Protein AF-A0A2V8UT42-F1 (afdb_monomer_lite)

Foldseek 3Di:
DDDDDDDDDDPDPPPPPPPPPPPPPPAPPLVNLLVLLLVLLVLLVVLLVLLVPDDVVVLVVVPDDPVLVVLSVCLNVLSVVLSVLSNVCSVPVLPLVSLVVSLVSLVVSLVSLLVNLVVCCPRNNVVSSVVSVVSSVVSVVSSVVSVVNSVVSVVVVVVVVVVVVVVVVVVVVVVVPPPDPPPPDPDDDDDD

pLDDT: mean 84.76, std 18.81, range [36.66, 97.81]

Sequence (192 aa):
MKIALSAASILCLVFTSSLLAQQQPGLSNEWDVHKTLEAMAHHLEQIAPLVDQANPREWVANGAPETYIAQWNSCRSGLKAVVYDLRKLSRNPEKLTDSLEALFRVRALESLLGSFSDGLRKYHNPPMADMLNAVIAQNGAHRDRLQQYVLELAAEKEQAFRVADEEAQRCRGSIARQPSRDRVTPVKPGRN

Secondary structure (DSSP, 8-state):
-----------------------------HHHHHHHHHHHHHHHHHHHHHHHT--HHHHHHTT--THHHHHHHHHHHHHHHHHHHHHHHTT-TT-HHHHHHHHHHHHHHHHHHHHHHHHHHHHT-HHHHHHHHHHHHHHHHHHHHHHHHHHHHHHHHHHHHHHHHHHHHHHHHHHHTSPP----PPPPPPP-

Radius of gyration: 32.85 Å; chains: 1; bounding box: 87×75×101 Å

Structure (mmCIF, N/CA/C/O backbone):
data_AF-A0A2V8UT42-F1
#
_entry.id   AF-A0A2V8UT42-F1
#
loop_
_atom_site.group_PDB
_atom_site.id
_atom_site.type_symbol
_atom_site.label_atom_id
_atom_site.label_alt_id
_atom_site.label_comp_id
_atom_site.label_asym_id
_atom_site.label_entity_id
_atom_site.label_seq_id
_atom_site.pdbx_PDB_ins_code
_atom_site.Cartn_x
_atom_site.Cartn_y
_atom_site.Cartn_z
_atom_site.occupancy
_atom_site.B_iso_or_equiv
_atom_site.auth_seq_id
_atom_site.auth_comp_id
_atom_site.auth_asym_id
_atom_site.auth_atom_id
_atom_site.pdbx_PDB_model_num
ATOM 1 N N . MET A 1 1 ? -2.913 42.018 -75.909 1.00 37.31 1 MET A N 1
ATOM 2 C CA . MET A 1 1 ? -1.601 41.677 -76.516 1.00 37.31 1 MET A CA 1
ATOM 3 C C . MET A 1 1 ? -0.537 42.258 -75.590 1.00 37.31 1 MET A C 1
ATOM 5 O O . MET A 1 1 ? -0.550 43.462 -75.434 1.00 37.31 1 MET A O 1
ATOM 9 N N . LYS A 1 2 ? 0.330 41.542 -74.876 1.00 36.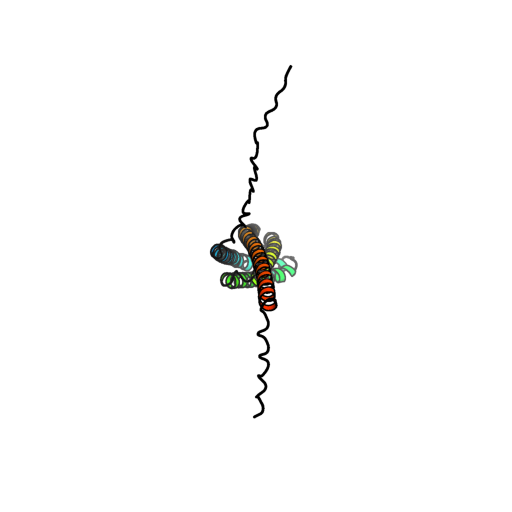66 2 LYS A N 1
ATOM 10 C CA . LYS A 1 2 ? 0.718 40.129 -74.818 1.00 36.66 2 LYS A CA 1
ATOM 11 C C . LYS A 1 2 ? 1.049 39.808 -73.351 1.00 36.66 2 LYS A C 1
ATOM 13 O O . LYS A 1 2 ? 1.604 40.646 -72.652 1.00 36.66 2 LYS A O 1
ATOM 18 N N . ILE A 1 3 ? 0.683 38.606 -72.924 1.00 43.00 3 ILE A N 1
ATOM 19 C CA . ILE A 1 3 ? 1.040 38.005 -71.637 1.00 43.00 3 ILE A CA 1
ATOM 20 C C . ILE A 1 3 ? 2.486 37.509 -71.761 1.00 43.00 3 ILE A C 1
ATOM 22 O O . ILE A 1 3 ? 2.797 36.814 -72.727 1.00 43.00 3 ILE A O 1
ATOM 26 N N . ALA A 1 4 ? 3.349 37.846 -70.806 1.00 42.22 4 ALA A N 1
ATOM 27 C CA . ALA A 1 4 ? 4.648 37.204 -70.639 1.00 42.22 4 ALA A CA 1
ATOM 28 C C . ALA A 1 4 ? 4.791 36.773 -69.176 1.00 42.22 4 ALA A C 1
ATOM 30 O O . ALA A 1 4 ? 5.043 37.584 -68.288 1.00 42.22 4 ALA A O 1
ATOM 31 N N . LEU A 1 5 ? 4.566 35.476 -68.954 1.00 43.44 5 LEU A N 1
ATOM 32 C CA . LEU A 1 5 ? 5.013 34.747 -67.775 1.00 43.44 5 LEU A CA 1
ATOM 33 C C . LEU A 1 5 ? 6.544 34.801 -67.728 1.00 43.44 5 LEU A C 1
ATOM 35 O O . LEU A 1 5 ? 7.192 34.450 -68.712 1.00 43.44 5 LEU A O 1
ATOM 39 N N . SER A 1 6 ? 7.112 35.129 -66.572 1.00 38.81 6 SER A N 1
ATOM 40 C CA . SER A 1 6 ? 8.456 34.676 -66.228 1.00 38.81 6 SER A CA 1
ATOM 41 C C . SER A 1 6 ? 8.398 34.041 -64.848 1.00 38.81 6 SER A C 1
ATOM 43 O O . SER A 1 6 ? 8.135 34.700 -63.845 1.00 38.81 6 SER A O 1
ATOM 45 N N . ALA A 1 7 ? 8.562 32.722 -64.850 1.00 47.16 7 ALA A N 1
ATOM 46 C CA . ALA A 1 7 ? 8.604 31.865 -63.685 1.00 47.16 7 ALA A CA 1
ATOM 47 C C . ALA A 1 7 ? 9.835 32.206 -62.836 1.00 47.16 7 ALA A C 1
ATOM 49 O O . ALA A 1 7 ? 10.966 32.080 -63.299 1.00 47.16 7 ALA A O 1
ATOM 50 N N . ALA A 1 8 ? 9.608 32.627 -61.595 1.00 41.75 8 ALA A N 1
ATOM 51 C CA . ALA A 1 8 ? 10.644 32.765 -60.585 1.00 41.75 8 ALA A CA 1
ATOM 52 C C . ALA A 1 8 ? 10.272 31.874 -59.396 1.00 41.75 8 ALA A C 1
ATOM 54 O O . ALA A 1 8 ? 9.328 32.146 -58.660 1.00 41.75 8 ALA A O 1
ATOM 55 N N . SER A 1 9 ? 10.998 30.763 -59.309 1.00 50.41 9 SER A N 1
ATOM 56 C CA . SER A 1 9 ? 11.333 29.969 -58.128 1.00 50.41 9 SER A CA 1
ATOM 57 C C . SER A 1 9 ? 10.621 30.328 -56.817 1.00 50.41 9 SER A C 1
ATOM 59 O O . SER A 1 9 ? 11.012 31.267 -56.130 1.00 50.41 9 SER A O 1
ATOM 61 N N . ILE A 1 10 ? 9.679 29.482 -56.393 1.00 47.41 10 ILE A N 1
ATOM 62 C CA . ILE A 1 10 ? 9.301 29.348 -54.979 1.00 47.41 10 ILE A CA 1
ATOM 63 C C . ILE A 1 10 ? 9.630 27.913 -54.569 1.00 47.41 10 ILE A C 1
ATOM 65 O O . ILE A 1 10 ? 8.787 27.021 -54.547 1.00 47.41 10 ILE A O 1
ATOM 69 N N . LEU A 1 11 ? 10.917 27.698 -54.304 1.00 49.25 11 LEU A N 1
ATOM 70 C CA . LEU A 1 11 ? 11.422 26.564 -53.546 1.00 49.25 11 LEU A CA 1
ATOM 71 C C . LEU A 1 11 ? 11.669 27.076 -52.124 1.00 49.25 11 LEU A C 1
ATOM 73 O O . LEU A 1 11 ? 12.719 27.636 -51.838 1.00 49.25 11 LEU A O 1
ATOM 77 N N . CYS A 1 12 ? 10.687 26.908 -51.245 1.00 38.12 12 CYS A N 1
ATOM 78 C CA . CYS A 1 12 ? 10.910 26.931 -49.803 1.00 38.12 12 CYS A CA 1
ATOM 79 C C . CYS A 1 12 ? 10.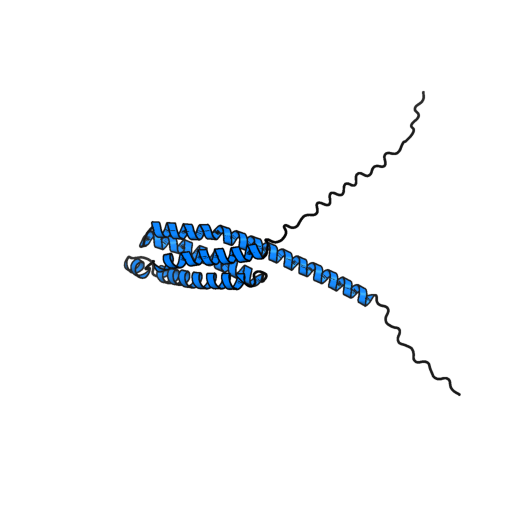046 25.829 -49.194 1.00 38.12 12 CYS A C 1
ATOM 81 O O . CYS A 1 12 ? 8.890 26.026 -48.828 1.00 38.12 12 CYS A O 1
ATOM 83 N N . LEU A 1 13 ? 10.631 24.631 -49.175 1.00 42.66 13 LEU A N 1
ATOM 84 C CA . LEU A 1 13 ? 10.202 23.492 -48.377 1.00 42.66 13 LEU A CA 1
ATOM 85 C C . LEU A 1 13 ? 10.147 23.920 -46.907 1.00 42.66 13 LEU A C 1
ATOM 87 O O . LEU A 1 13 ? 11.168 23.962 -46.226 1.00 42.66 13 LEU A O 1
ATOM 91 N N . VAL A 1 14 ? 8.950 24.208 -46.404 1.00 44.31 14 VAL A N 1
ATOM 92 C CA . VAL A 1 14 ? 8.696 24.287 -44.963 1.00 44.31 14 VAL A CA 1
ATOM 93 C C . VAL A 1 14 ? 8.508 22.853 -44.461 1.00 44.31 14 VAL A C 1
ATOM 95 O O . VAL A 1 14 ? 7.403 22.407 -44.185 1.00 44.31 14 VAL A O 1
ATOM 98 N N . PHE A 1 15 ? 9.607 22.100 -44.388 1.00 43.91 15 PHE A N 1
ATOM 99 C CA . PHE A 1 15 ? 9.695 20.918 -43.528 1.00 43.91 15 PHE A CA 1
ATOM 100 C C . PHE A 1 15 ? 10.124 21.399 -42.140 1.00 43.91 15 PHE A C 1
ATOM 102 O O . PHE A 1 15 ? 11.255 21.207 -41.702 1.00 43.91 15 PHE A O 1
ATOM 109 N N . THR A 1 16 ? 9.215 22.072 -41.435 1.00 40.06 16 THR A N 1
ATOM 110 C CA . THR A 1 16 ? 9.326 22.191 -39.980 1.00 40.06 16 THR A CA 1
ATOM 111 C C . THR A 1 16 ? 8.921 20.844 -39.404 1.00 40.06 16 THR A C 1
ATOM 113 O O . THR A 1 16 ? 7.771 20.624 -39.032 1.00 40.06 16 THR A O 1
ATOM 116 N N . SER A 1 17 ? 9.872 19.913 -39.389 1.00 45.53 17 SER A N 1
ATOM 117 C CA . SER A 1 17 ? 9.791 18.713 -38.570 1.00 45.53 17 SER A CA 1
ATOM 118 C C . SER A 1 17 ? 9.780 19.162 -37.114 1.00 45.53 17 SER A C 1
ATOM 120 O O . SER A 1 17 ? 10.824 19.319 -36.486 1.00 45.53 17 SER A O 1
ATOM 122 N N . SER A 1 18 ? 8.586 19.402 -36.579 1.00 42.69 18 SER A N 1
ATOM 123 C CA . SER A 1 18 ? 8.340 19.411 -35.145 1.00 42.69 18 SER A CA 1
ATOM 124 C C . SER A 1 18 ? 8.576 17.992 -34.633 1.00 42.69 18 SER A C 1
ATOM 126 O O . SER A 1 18 ? 7.643 17.236 -34.383 1.00 42.69 18 SER A O 1
ATOM 128 N N . LEU A 1 19 ? 9.847 17.619 -34.479 1.00 42.03 19 LEU A N 1
ATOM 129 C CA . LEU A 1 19 ? 10.244 16.648 -33.476 1.00 42.03 19 LEU A CA 1
ATOM 130 C C . LEU A 1 19 ? 9.953 17.320 -32.135 1.00 42.03 19 LEU A C 1
ATOM 132 O O . LEU A 1 19 ? 10.821 17.929 -31.514 1.00 42.03 19 LEU A O 1
ATOM 136 N N . LEU A 1 20 ? 8.693 17.241 -31.709 1.00 41.09 20 LEU A N 1
ATOM 137 C CA . LEU A 1 20 ? 8.397 17.137 -30.294 1.00 41.09 20 LEU A CA 1
ATOM 138 C C . LEU A 1 20 ? 9.224 15.943 -29.827 1.00 41.09 20 LEU A C 1
ATOM 140 O O . LEU A 1 20 ? 8.845 14.790 -30.023 1.00 41.09 20 LEU A O 1
ATOM 144 N N . ALA A 1 21 ? 10.405 16.230 -29.282 1.00 38.59 21 ALA A N 1
ATOM 145 C CA . ALA A 1 21 ? 11.025 15.349 -28.325 1.00 38.59 21 ALA A CA 1
ATOM 146 C C . ALA A 1 21 ? 9.958 15.167 -27.251 1.00 38.59 21 ALA A C 1
ATOM 148 O O . ALA A 1 21 ? 9.734 16.049 -26.423 1.00 38.59 21 ALA A O 1
ATOM 149 N N . GLN A 1 22 ? 9.214 14.071 -27.356 1.00 38.28 22 GLN A N 1
ATOM 150 C CA . GLN A 1 22 ? 8.375 13.584 -26.290 1.00 38.28 22 GLN A CA 1
ATOM 151 C C . GLN A 1 22 ? 9.358 13.306 -25.161 1.00 38.28 22 GLN A C 1
ATOM 153 O O . GLN A 1 22 ? 9.995 12.256 -25.129 1.00 38.28 22 GLN A O 1
ATOM 158 N N . GLN A 1 23 ? 9.582 14.314 -24.312 1.00 39.62 23 GLN A N 1
ATOM 159 C CA . GLN A 1 23 ? 10.240 14.130 -23.037 1.00 39.62 23 GLN A CA 1
ATOM 160 C C . GLN A 1 23 ? 9.370 13.095 -22.348 1.00 39.62 23 GLN A C 1
ATOM 162 O O . GLN A 1 23 ? 8.269 13.404 -21.891 1.00 39.62 23 GLN A O 1
ATOM 167 N N . GLN A 1 24 ? 9.815 11.837 -22.370 1.00 47.41 24 GLN A N 1
ATOM 168 C CA . GLN A 1 24 ? 9.291 10.882 -21.419 1.00 47.41 24 GLN A CA 1
ATOM 169 C C . GLN A 1 24 ? 9.440 11.570 -20.065 1.00 47.41 24 GLN A C 1
ATOM 171 O O . GLN A 1 24 ? 10.530 12.101 -19.812 1.00 47.41 24 GLN A O 1
ATOM 176 N N . PRO A 1 25 ? 8.364 11.678 -19.266 1.00 52.75 25 PRO A N 1
ATOM 177 C CA . PRO A 1 25 ? 8.496 12.199 -17.923 1.00 52.75 25 PRO A CA 1
ATOM 178 C C . PRO A 1 25 ? 9.645 11.421 -17.294 1.00 52.75 25 PRO A C 1
ATOM 180 O O . PRO A 1 25 ? 9.598 10.192 -17.229 1.00 52.75 25 PRO A O 1
ATOM 183 N N . GLY A 1 26 ? 10.739 12.127 -16.999 1.00 55.16 26 GLY A N 1
ATOM 184 C CA . GLY A 1 26 ? 11.871 11.512 -16.330 1.00 55.16 26 GLY A CA 1
ATOM 185 C C . GLY A 1 26 ? 11.333 10.898 -15.050 1.00 55.16 26 GLY A C 1
ATOM 186 O O . GLY A 1 26 ? 10.482 11.522 -14.413 1.00 55.16 26 GLY A O 1
ATOM 187 N N . LEU A 1 27 ? 11.777 9.675 -14.746 1.00 57.97 27 LEU A N 1
ATOM 188 C CA . LEU A 1 27 ? 11.411 8.945 -13.535 1.00 57.97 27 LEU A CA 1
ATOM 189 C C . LEU A 1 27 ? 11.251 9.908 -12.362 1.00 57.97 27 LEU A C 1
ATOM 191 O O . LEU A 1 27 ? 12.112 10.771 -12.144 1.00 57.97 27 LEU A O 1
ATOM 195 N N . SER A 1 28 ? 10.188 9.717 -11.583 1.00 62.03 28 SER A N 1
ATOM 196 C CA . SER A 1 28 ? 10.178 10.200 -10.206 1.00 62.03 28 SER A CA 1
ATOM 197 C C . SER A 1 28 ? 11.539 9.855 -9.588 1.00 62.03 28 SER A C 1
ATOM 199 O O . SER A 1 28 ? 11.953 8.695 -9.642 1.00 62.03 28 SER A O 1
ATOM 201 N N . ASN A 1 29 ? 12.279 10.854 -9.093 1.00 71.25 29 ASN A N 1
ATOM 202 C CA . ASN A 1 29 ? 13.647 10.655 -8.606 1.00 71.25 29 ASN A CA 1
ATOM 203 C C . ASN A 1 29 ? 13.652 9.500 -7.587 1.00 71.25 29 ASN A C 1
ATOM 205 O O . ASN A 1 29 ? 12.793 9.465 -6.708 1.00 71.25 29 ASN A O 1
ATOM 209 N N . GLU A 1 30 ? 14.596 8.556 -7.675 1.00 65.25 30 GLU A N 1
ATOM 210 C CA . GLU A 1 30 ? 14.678 7.402 -6.758 1.00 65.25 30 GLU A CA 1
ATOM 211 C C . GLU A 1 30 ? 14.616 7.832 -5.281 1.00 65.25 30 GLU A C 1
ATOM 213 O O . GLU A 1 30 ? 13.984 7.181 -4.443 1.00 65.25 30 GLU A O 1
ATOM 218 N N . TRP A 1 31 ? 15.201 8.990 -4.969 1.00 72.19 31 TRP A N 1
ATOM 219 C CA . TRP A 1 31 ? 15.138 9.595 -3.642 1.00 72.19 31 TRP A CA 1
ATOM 220 C C . TRP A 1 31 ? 13.719 10.007 -3.215 1.00 72.19 31 TRP A C 1
ATOM 222 O O . TRP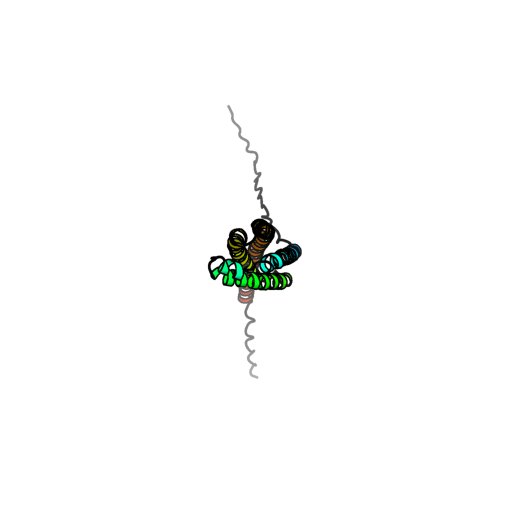 A 1 31 ? 13.358 9.852 -2.044 1.00 72.19 31 TRP A O 1
ATOM 232 N N . ASP A 1 32 ? 12.890 10.490 -4.144 1.00 84.88 32 ASP A N 1
ATOM 233 C CA . ASP A 1 32 ? 11.487 10.830 -3.879 1.00 84.88 32 ASP A CA 1
ATOM 234 C C . ASP A 1 32 ? 10.673 9.576 -3.538 1.00 84.88 32 ASP A C 1
ATOM 236 O O . ASP A 1 32 ? 9.783 9.614 -2.678 1.00 84.88 32 ASP A O 1
ATOM 240 N N . VAL A 1 33 ? 11.007 8.436 -4.148 1.00 89.81 33 VAL A N 1
ATOM 241 C CA . VAL A 1 33 ? 10.343 7.166 -3.850 1.00 89.81 33 VAL A CA 1
ATOM 242 C C . VAL A 1 33 ? 10.751 6.596 -2.505 1.00 89.81 33 VAL A C 1
ATOM 244 O O . VAL A 1 33 ? 9.877 6.173 -1.749 1.00 89.81 33 VAL A O 1
ATOM 247 N N . HIS A 1 34 ? 12.039 6.649 -2.155 1.00 92.00 34 HIS A N 1
ATOM 248 C CA . HIS A 1 34 ? 12.501 6.240 -0.829 1.00 92.00 34 HIS A CA 1
ATOM 249 C C . HIS A 1 34 ? 11.727 6.990 0.263 1.00 92.00 34 HIS A C 1
ATOM 251 O O . HIS A 1 34 ? 11.157 6.387 1.174 1.00 92.00 34 HIS A O 1
ATOM 257 N N . LYS A 1 35 ? 11.618 8.315 0.115 1.00 91.56 35 LYS A N 1
ATOM 258 C CA . LYS A 1 35 ? 10.841 9.158 1.026 1.00 91.56 35 LYS A CA 1
ATOM 259 C C . LYS A 1 35 ? 9.362 8.827 1.039 1.00 91.56 35 LYS A C 1
ATOM 261 O O . LYS A 1 35 ? 8.749 8.849 2.102 1.00 91.56 35 LYS A O 1
A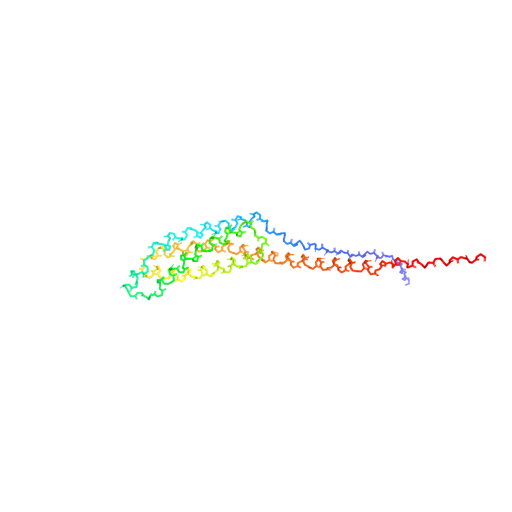TOM 266 N N . THR A 1 36 ? 8.785 8.541 -0.124 1.00 92.62 36 THR A N 1
ATOM 267 C CA . THR A 1 36 ? 7.377 8.153 -0.223 1.00 92.62 36 THR A CA 1
ATOM 268 C C . THR A 1 36 ? 7.120 6.863 0.552 1.00 92.62 36 THR A C 1
ATOM 270 O O . THR A 1 36 ? 6.166 6.818 1.323 1.00 92.62 36 THR A O 1
ATOM 273 N N . LEU A 1 37 ? 7.987 5.857 0.407 1.00 95.88 37 LEU A N 1
ATOM 274 C CA . LEU A 1 37 ? 7.879 4.569 1.094 1.00 95.88 37 LEU A CA 1
ATOM 275 C C . LEU A 1 37 ? 8.061 4.697 2.612 1.00 95.88 37 LEU A C 1
ATOM 277 O O . LEU A 1 37 ? 7.253 4.149 3.361 1.00 95.88 37 LEU A O 1
ATOM 281 N N . GLU A 1 38 ? 9.061 5.453 3.074 1.00 95.12 38 GLU A N 1
ATOM 282 C CA . GLU A 1 38 ? 9.276 5.698 4.509 1.00 95.12 38 GLU A CA 1
ATOM 283 C C . GLU A 1 38 ? 8.131 6.503 5.137 1.00 95.12 38 GLU A C 1
ATOM 285 O O . GLU A 1 38 ? 7.645 6.154 6.213 1.00 95.12 38 GLU A O 1
ATOM 290 N N . ALA A 1 39 ? 7.639 7.543 4.455 1.00 93.62 39 ALA A N 1
ATOM 291 C CA . ALA A 1 39 ? 6.489 8.312 4.929 1.00 93.62 39 ALA A CA 1
ATOM 292 C C . ALA A 1 39 ? 5.229 7.439 5.027 1.00 93.62 39 ALA A C 1
ATOM 294 O O . ALA A 1 39 ? 4.495 7.514 6.011 1.00 93.62 39 ALA A O 1
ATOM 295 N N . MET A 1 40 ? 5.011 6.565 4.042 1.00 94.94 40 MET A N 1
ATOM 296 C CA . MET A 1 40 ? 3.889 5.629 4.041 1.00 94.94 40 MET A CA 1
ATOM 297 C C . MET A 1 40 ? 4.002 4.617 5.192 1.00 94.94 40 MET A C 1
ATOM 299 O O . MET A 1 40 ? 3.034 4.395 5.918 1.00 94.94 40 MET A O 1
ATOM 303 N N . ALA A 1 41 ? 5.195 4.058 5.425 1.00 96.19 41 ALA A N 1
ATOM 304 C CA . ALA A 1 41 ? 5.450 3.181 6.566 1.00 96.19 41 ALA A CA 1
ATOM 305 C C . ALA A 1 41 ? 5.181 3.898 7.900 1.00 96.19 41 ALA A C 1
ATOM 307 O O . ALA A 1 41 ? 4.494 3.348 8.760 1.00 96.19 41 ALA A O 1
ATOM 308 N N . HIS A 1 42 ? 5.652 5.139 8.052 1.00 94.88 42 HIS A N 1
ATOM 309 C CA . HIS A 1 42 ? 5.420 5.926 9.259 1.00 94.88 42 HIS A CA 1
ATOM 310 C C . HIS A 1 42 ? 3.925 6.194 9.497 1.00 94.88 42 HIS A C 1
ATOM 312 O O . HIS A 1 42 ? 3.448 6.013 10.620 1.00 94.88 42 HIS A O 1
ATOM 318 N N . HIS A 1 43 ? 3.166 6.597 8.475 1.00 92.38 43 HIS A N 1
ATOM 319 C CA . HIS A 1 43 ? 1.726 6.828 8.624 1.00 92.38 43 HIS A CA 1
ATOM 320 C C . HIS A 1 43 ? 0.980 5.554 9.033 1.00 92.38 43 HIS A C 1
ATOM 322 O O . HIS A 1 43 ? 0.130 5.599 9.921 1.00 92.38 43 HIS A O 1
ATOM 328 N N . LEU A 1 44 ? 1.332 4.398 8.465 1.00 94.38 44 LEU A N 1
ATOM 329 C CA . LEU A 1 44 ? 0.733 3.124 8.868 1.00 94.38 44 LEU A CA 1
ATOM 330 C C . LEU A 1 44 ? 1.079 2.744 10.317 1.00 94.38 44 LEU A C 1
ATOM 332 O O . LEU A 1 44 ? 0.237 2.187 11.018 1.00 94.38 44 LEU A O 1
ATOM 336 N N . GLU A 1 45 ? 2.263 3.088 10.823 1.00 94.69 45 GLU A N 1
ATOM 337 C CA . GLU A 1 45 ? 2.592 2.874 12.240 1.00 94.69 45 GLU A CA 1
ATOM 338 C C . GLU A 1 45 ? 1.713 3.692 13.190 1.00 94.69 45 GLU A C 1
ATOM 340 O O . GLU A 1 45 ? 1.391 3.217 14.280 1.00 94.69 45 GLU A O 1
ATOM 345 N N . GLN A 1 46 ? 1.255 4.876 12.773 1.00 92.56 46 GLN A N 1
ATOM 346 C CA . GLN A 1 46 ? 0.326 5.692 13.564 1.00 92.56 46 GLN A CA 1
ATOM 347 C C . GLN A 1 46 ? -1.068 5.053 13.685 1.00 92.56 46 GLN A C 1
ATOM 349 O O . GLN A 1 46 ? -1.821 5.394 14.597 1.00 92.56 46 GLN A O 1
ATOM 354 N N . ILE A 1 47 ? -1.412 4.100 12.810 1.00 94.19 47 ILE A N 1
ATOM 355 C CA . ILE A 1 47 ? -2.681 3.361 12.863 1.00 94.19 47 ILE A CA 1
ATOM 356 C C . ILE A 1 47 ? -2.657 2.281 13.952 1.00 94.19 47 ILE A C 1
ATOM 358 O O . ILE A 1 47 ? -3.694 1.992 14.554 1.00 94.19 47 ILE A O 1
ATOM 362 N N . ALA A 1 48 ? -1.496 1.680 14.236 1.00 93.81 48 ALA A N 1
ATOM 363 C CA . ALA A 1 48 ? -1.405 0.541 15.151 1.00 93.81 48 ALA A CA 1
ATOM 364 C C . ALA A 1 48 ? -1.993 0.824 16.551 1.00 93.81 48 ALA A C 1
ATOM 366 O O . ALA A 1 48 ? -2.814 0.020 16.996 1.00 93.81 48 ALA A O 1
ATOM 367 N N . PRO A 1 49 ? -1.717 1.971 17.207 1.00 93.62 49 PRO A N 1
ATOM 368 C CA . PRO A 1 49 ? -2.336 2.301 18.490 1.00 93.62 49 PRO A CA 1
ATOM 369 C C . PRO A 1 49 ? -3.861 2.448 18.434 1.00 93.62 49 PRO A C 1
ATOM 371 O O . PRO A 1 49 ? -4.523 2.183 19.432 1.00 93.62 49 PRO A O 1
ATOM 374 N N . LEU A 1 50 ? -4.433 2.875 17.302 1.00 92.75 50 LEU A N 1
ATOM 375 C CA . LEU A 1 50 ? -5.889 2.993 17.135 1.00 92.75 50 LEU A CA 1
ATOM 376 C C . LEU A 1 50 ? -6.538 1.612 17.037 1.00 92.75 50 LEU A C 1
ATOM 378 O O . LEU A 1 50 ? -7.578 1.362 17.639 1.00 92.75 50 LEU A O 1
ATOM 382 N N . VAL A 1 51 ? -5.896 0.693 16.314 1.00 94.94 51 VAL A N 1
ATOM 383 C CA . VAL A 1 51 ? -6.354 -0.698 16.213 1.00 94.94 51 VAL A CA 1
ATOM 384 C C . VAL A 1 51 ? -6.170 -1.432 17.543 1.00 94.94 51 VAL A C 1
ATOM 386 O O . VAL A 1 51 ? -7.050 -2.192 17.938 1.00 94.94 51 VAL A O 1
ATOM 389 N N . ASP A 1 52 ? -5.070 -1.202 18.261 1.00 94.56 52 ASP A N 1
ATOM 390 C CA . ASP A 1 52 ? -4.780 -1.863 19.540 1.00 94.56 52 ASP A CA 1
ATOM 391 C C . ASP A 1 52 ? -5.696 -1.400 20.692 1.00 94.56 52 ASP A C 1
ATOM 393 O O . ASP A 1 52 ? -5.912 -2.166 21.628 1.00 94.56 52 ASP A O 1
ATOM 397 N N . GLN A 1 53 ? -6.261 -0.189 20.626 1.00 93.38 53 GLN A N 1
ATOM 398 C CA . GLN A 1 53 ? -7.239 0.306 21.611 1.00 93.38 53 GLN A CA 1
ATOM 399 C C . GLN A 1 53 ? -8.612 -0.371 21.502 1.00 93.38 53 GLN A C 1
ATOM 401 O O . GLN A 1 53 ? -9.386 -0.366 22.460 1.00 93.38 53 GLN A O 1
ATOM 406 N N . ALA A 1 54 ? -8.924 -0.967 20.352 1.00 93.19 54 ALA A N 1
ATOM 407 C CA . ALA A 1 54 ? -10.169 -1.688 20.161 1.00 93.19 54 ALA A CA 1
ATOM 408 C C . ALA A 1 54 ? -10.200 -2.990 20.974 1.00 93.19 54 ALA A C 1
ATOM 410 O O . ALA A 1 54 ? -9.217 -3.729 21.037 1.00 93.19 54 ALA A O 1
ATOM 411 N N . ASN A 1 55 ? -11.379 -3.338 21.496 1.00 94.12 55 ASN A N 1
ATOM 412 C CA . ASN A 1 55 ? -11.614 -4.608 22.181 1.00 94.12 55 ASN A CA 1
ATOM 413 C C . ASN A 1 55 ? -12.763 -5.400 21.527 1.00 94.12 55 ASN A C 1
ATOM 415 O O . ASN A 1 55 ? -13.873 -5.442 22.062 1.00 94.12 55 ASN A O 1
ATOM 419 N N . PRO A 1 56 ? -12.525 -6.076 20.385 1.00 96.00 56 PRO A N 1
ATOM 420 C CA . PRO A 1 56 ? -13.569 -6.829 19.687 1.00 96.00 56 PRO A CA 1
ATOM 421 C C . PRO A 1 56 ? -14.242 -7.914 20.530 1.00 96.00 56 PRO A C 1
ATOM 423 O O . PRO A 1 56 ? -15.378 -8.278 20.251 1.00 96.00 56 PRO A O 1
ATOM 426 N N . ARG A 1 57 ? -13.574 -8.434 21.570 1.00 96.19 57 ARG A N 1
ATOM 427 C CA . ARG A 1 57 ? -14.183 -9.423 22.473 1.00 96.19 57 ARG A CA 1
ATOM 428 C C . ARG A 1 57 ? -15.353 -8.829 23.253 1.00 96.19 57 ARG A C 1
ATOM 430 O O . ARG A 1 57 ? -16.366 -9.494 23.427 1.00 96.19 57 ARG A O 1
ATOM 437 N N . GLU A 1 58 ? -15.224 -7.580 23.684 1.00 95.69 58 GLU A N 1
ATOM 438 C CA . GLU A 1 58 ? -16.301 -6.847 24.349 1.00 95.69 58 GLU A CA 1
ATOM 439 C C . GLU A 1 58 ? -17.433 -6.519 23.373 1.00 95.69 58 GLU A C 1
ATOM 441 O O . GLU A 1 58 ? -18.604 -6.628 23.722 1.00 95.69 58 GLU A O 1
ATOM 446 N N . TRP A 1 59 ? -17.110 -6.208 22.114 1.00 96.12 59 TRP A N 1
ATOM 447 C CA . TRP A 1 59 ? -18.130 -5.991 21.083 1.00 96.12 59 TRP A CA 1
ATOM 448 C C . TRP A 1 59 ? -18.966 -7.253 20.872 1.00 96.12 59 TRP A C 1
ATOM 450 O O . TRP A 1 59 ? -20.191 -7.176 20.821 1.00 96.12 59 TRP A O 1
ATOM 460 N N . VAL A 1 60 ? -18.312 -8.416 20.803 1.00 97.00 60 VAL A N 1
ATOM 461 C CA . VAL A 1 60 ? -18.975 -9.722 20.673 1.00 97.00 60 VAL A CA 1
ATOM 462 C C . VAL A 1 60 ? -19.835 -10.035 21.895 1.00 97.00 60 VAL A C 1
ATOM 464 O O . VAL A 1 60 ? -20.984 -10.440 21.733 1.00 97.00 60 VAL A O 1
ATOM 467 N N . ALA A 1 61 ? -19.337 -9.774 23.108 1.00 96.06 61 ALA A N 1
ATOM 468 C CA . ALA A 1 61 ? -20.131 -9.913 24.332 1.00 96.06 61 ALA A CA 1
ATOM 469 C C . ALA A 1 61 ? -21.401 -9.036 24.317 1.00 96.06 61 ALA A C 1
ATOM 471 O O . ALA A 1 61 ? -22.414 -9.409 24.901 1.00 96.06 61 ALA A O 1
ATOM 472 N N . ASN A 1 62 ? -21.364 -7.919 23.585 1.00 93.12 62 ASN A N 1
ATOM 473 C CA . ASN A 1 62 ? -22.480 -6.998 23.372 1.00 93.12 62 ASN A CA 1
ATOM 474 C C . ASN A 1 62 ? -23.265 -7.261 22.065 1.00 93.12 62 ASN A C 1
ATOM 476 O O . ASN A 1 62 ? -24.005 -6.395 21.595 1.00 93.12 62 ASN A O 1
ATOM 480 N N . GLY A 1 63 ? -23.121 -8.446 21.460 1.00 94.19 63 GLY A N 1
ATOM 481 C CA . GLY A 1 63 ? -23.912 -8.884 20.304 1.00 94.19 63 GLY A CA 1
ATOM 482 C C . GLY A 1 63 ? -23.315 -8.567 18.928 1.00 94.19 63 GLY A C 1
ATOM 483 O O . GLY A 1 63 ? -24.019 -8.661 17.920 1.00 94.19 63 GLY A O 1
ATOM 484 N N . ALA A 1 64 ? -22.039 -8.182 18.843 1.00 95.88 64 ALA A N 1
ATOM 485 C CA . ALA A 1 64 ? -21.341 -8.100 17.561 1.00 95.88 64 ALA A CA 1
ATOM 486 C C . ALA A 1 64 ? -20.990 -9.504 17.015 1.00 95.88 64 ALA A C 1
ATOM 488 O O . ALA A 1 64 ? -20.727 -10.422 17.791 1.00 95.88 64 ALA A O 1
ATOM 489 N N . PRO A 1 65 ? -20.926 -9.686 15.685 1.00 96.31 65 PRO A N 1
ATOM 490 C CA . PRO A 1 65 ? -20.417 -10.914 15.077 1.00 96.31 65 PRO A CA 1
ATOM 491 C C . PRO A 1 65 ? -18.988 -11.267 15.518 1.00 96.31 65 PRO A C 1
ATOM 493 O O . PRO A 1 65 ? -18.108 -10.403 15.553 1.00 96.31 65 PRO A O 1
ATOM 496 N N . GLU A 1 66 ? -18.718 -12.557 15.753 1.00 96.06 66 GLU A N 1
ATOM 497 C CA . GLU A 1 66 ? -17.381 -13.060 16.125 1.00 96.06 66 GLU A CA 1
ATOM 498 C C . GLU A 1 66 ? -16.294 -12.744 15.086 1.00 96.06 66 GLU A C 1
ATOM 500 O O . GLU A 1 66 ? -15.108 -12.653 15.417 1.00 96.06 66 GLU A O 1
ATOM 505 N N . THR A 1 67 ? -16.687 -12.505 13.831 1.00 95.50 67 THR A N 1
ATOM 506 C CA . THR A 1 67 ? -15.783 -12.138 12.734 1.00 95.50 67 THR A CA 1
ATOM 507 C C . THR A 1 67 ? -14.955 -10.888 13.033 1.00 95.50 67 THR A C 1
ATOM 509 O O . THR A 1 67 ? -13.844 -10.775 12.518 1.00 95.50 67 THR A O 1
ATOM 512 N N . TYR A 1 68 ? -15.420 -9.986 13.908 1.00 95.81 68 TYR A N 1
ATOM 513 C CA . TYR A 1 68 ? -14.644 -8.810 14.314 1.00 95.81 68 TYR A CA 1
ATOM 514 C C . TYR A 1 68 ? -13.345 -9.162 15.050 1.00 95.81 68 TYR A C 1
ATOM 516 O O . TYR A 1 68 ? -12.366 -8.426 14.932 1.00 95.81 68 TYR A O 1
ATOM 524 N N . ILE A 1 69 ? -13.284 -10.298 15.755 1.00 97.00 69 ILE A N 1
ATOM 525 C CA . ILE A 1 69 ? -12.044 -10.766 16.395 1.00 97.00 69 ILE A CA 1
ATOM 526 C C . ILE A 1 69 ? -11.019 -11.156 15.321 1.00 97.00 69 ILE A C 1
ATOM 528 O O . ILE A 1 69 ? -9.855 -10.754 15.387 1.00 97.00 69 ILE A O 1
ATOM 532 N N . ALA A 1 70 ? -11.451 -11.914 14.310 1.00 96.31 70 ALA A N 1
ATOM 533 C CA . ALA A 1 70 ? -10.596 -12.322 13.197 1.00 96.31 70 ALA A CA 1
ATOM 534 C C . ALA A 1 70 ? -10.146 -11.117 12.355 1.00 96.31 70 ALA A C 1
ATOM 536 O O . ALA A 1 70 ? -8.973 -11.015 11.991 1.00 96.31 70 ALA A O 1
ATOM 537 N N . GLN A 1 71 ? -11.054 -10.174 12.103 1.00 96.06 71 GLN A N 1
ATOM 538 C CA . GLN A 1 71 ? -10.765 -8.939 11.382 1.00 96.06 71 GLN A CA 1
ATOM 539 C C . GLN A 1 71 ? -9.740 -8.075 12.118 1.00 96.06 71 GLN A C 1
ATOM 541 O O . GLN A 1 71 ? -8.765 -7.640 11.514 1.00 96.06 71 GLN A O 1
ATOM 546 N N . TRP A 1 72 ? -9.901 -7.886 13.428 1.00 97.31 72 TRP A N 1
ATOM 547 C CA . TRP A 1 72 ? -8.944 -7.147 14.249 1.00 97.31 72 TRP A CA 1
ATOM 548 C C . TRP A 1 72 ? -7.549 -7.773 14.230 1.00 97.31 72 TRP A C 1
ATOM 550 O O . TRP A 1 72 ? -6.562 -7.075 13.995 1.00 97.31 72 TRP A O 1
ATOM 560 N N . ASN A 1 73 ? -7.455 -9.096 14.395 1.00 97.06 73 ASN A N 1
ATOM 561 C CA . ASN A 1 73 ? -6.178 -9.802 14.279 1.00 97.06 73 ASN A CA 1
ATOM 562 C C . ASN A 1 73 ? -5.550 -9.601 12.893 1.00 97.06 73 ASN A C 1
ATOM 564 O O . ASN A 1 73 ? -4.351 -9.340 12.803 1.00 97.06 73 ASN A O 1
ATOM 568 N N . SER A 1 74 ? -6.369 -9.652 11.839 1.00 97.31 74 SER A N 1
ATOM 569 C CA . SER A 1 74 ? -5.931 -9.429 10.459 1.00 97.31 74 SER A CA 1
ATOM 570 C C . SER A 1 74 ? -5.420 -8.000 10.243 1.00 97.31 74 SER A C 1
ATOM 572 O O . SER A 1 74 ? -4.382 -7.824 9.606 1.00 97.31 74 SER A O 1
ATOM 574 N N . CYS A 1 75 ? -6.074 -6.980 10.818 1.00 97.06 75 CYS A N 1
ATOM 575 C CA . CYS A 1 75 ? -5.591 -5.595 10.782 1.00 97.06 75 CYS A CA 1
ATOM 576 C C . CYS A 1 75 ? -4.209 -5.484 11.434 1.00 97.06 75 CYS A C 1
ATOM 578 O O . CYS A 1 75 ? -3.295 -4.897 10.859 1.00 97.06 75 CYS A O 1
ATOM 580 N N . ARG A 1 76 ? -4.030 -6.085 12.617 1.00 97.38 76 ARG A N 1
ATOM 581 C CA . ARG A 1 76 ? -2.768 -6.026 13.373 1.00 97.38 76 ARG A CA 1
ATOM 582 C C . ARG A 1 76 ? -1.622 -6.726 12.655 1.00 97.38 76 ARG A C 1
ATOM 584 O O . ARG A 1 76 ? -0.519 -6.183 12.589 1.00 97.38 76 ARG A O 1
ATOM 591 N N . SER A 1 77 ? -1.857 -7.929 12.130 1.00 97.06 77 SER A N 1
ATOM 592 C CA . SER A 1 77 ? -0.839 -8.649 11.362 1.00 97.06 77 SER A CA 1
ATOM 593 C C . SER A 1 77 ? -0.546 -7.953 10.036 1.00 97.06 77 SER A C 1
ATOM 595 O O . SER A 1 77 ? 0.620 -7.822 9.669 1.00 97.06 77 SER A O 1
ATOM 597 N N . GLY A 1 78 ? -1.584 -7.462 9.352 1.00 96.75 78 GLY A N 1
ATOM 598 C CA . GLY A 1 78 ? -1.470 -6.736 8.091 1.00 96.75 78 GLY A CA 1
ATOM 599 C C . GLY A 1 78 ? -0.652 -5.454 8.231 1.00 96.75 78 GLY A C 1
ATOM 600 O O . GLY A 1 78 ? 0.280 -5.255 7.461 1.00 96.75 78 GLY A O 1
ATOM 601 N N . 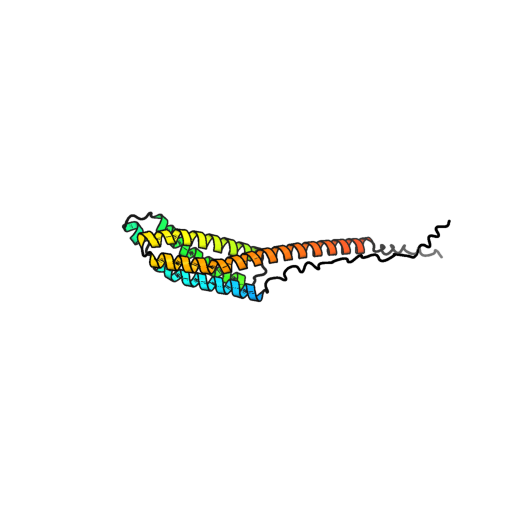LEU A 1 79 ? -0.915 -4.640 9.260 1.00 97.31 79 LEU A N 1
ATOM 602 C CA . LEU A 1 79 ? -0.135 -3.433 9.563 1.00 97.31 79 LEU A CA 1
ATOM 603 C C . LEU A 1 79 ? 1.355 -3.742 9.725 1.00 97.31 79 LEU A C 1
ATOM 605 O O . LEU A 1 79 ? 2.189 -3.131 9.062 1.00 97.31 79 LEU A O 1
ATOM 609 N N . LYS A 1 80 ? 1.694 -4.725 10.568 1.00 96.56 80 LYS A N 1
ATOM 610 C CA . LYS A 1 80 ? 3.092 -5.118 10.811 1.00 96.56 80 LYS A CA 1
ATOM 611 C C . LYS A 1 80 ? 3.780 -5.605 9.539 1.00 96.56 80 LYS A C 1
ATOM 613 O O . LYS A 1 80 ? 4.915 -5.213 9.277 1.00 96.56 80 LYS A O 1
ATOM 618 N N . ALA A 1 81 ? 3.099 -6.449 8.764 1.00 96.31 81 ALA A N 1
ATOM 619 C CA . ALA A 1 81 ? 3.635 -6.990 7.522 1.00 96.31 81 ALA A CA 1
ATOM 620 C C . ALA A 1 81 ? 3.876 -5.884 6.486 1.00 96.31 81 ALA A C 1
ATOM 622 O O . ALA A 1 81 ? 4.975 -5.782 5.953 1.00 96.31 81 ALA A O 1
ATOM 623 N N . VAL A 1 82 ? 2.894 -5.004 6.268 1.00 97.38 82 VAL A N 1
ATOM 624 C CA . VAL A 1 82 ? 3.011 -3.915 5.290 1.00 97.38 82 VAL A CA 1
ATOM 625 C C . VAL A 1 82 ? 4.107 -2.929 5.685 1.00 97.38 82 VAL A C 1
ATOM 627 O O . VAL A 1 82 ? 4.936 -2.589 4.850 1.00 97.38 82 VAL A O 1
ATOM 630 N N . VAL A 1 83 ? 4.185 -2.506 6.951 1.00 97.38 83 VAL A N 1
ATOM 631 C CA . VAL A 1 83 ? 5.264 -1.610 7.413 1.00 97.38 83 VAL A CA 1
ATOM 632 C C . VAL A 1 83 ? 6.643 -2.235 7.180 1.00 97.38 83 VAL A C 1
ATOM 634 O O . VAL A 1 83 ? 7.567 -1.555 6.729 1.00 97.38 83 VAL A O 1
ATOM 637 N N . TYR A 1 84 ? 6.789 -3.534 7.455 1.00 96.12 84 TYR A N 1
ATOM 638 C CA . TYR A 1 84 ? 8.026 -4.258 7.174 1.00 96.12 84 TYR A CA 1
ATOM 639 C C . TYR A 1 84 ? 8.353 -4.271 5.674 1.00 96.12 84 TYR A C 1
ATOM 641 O O . TYR A 1 84 ? 9.482 -3.946 5.298 1.00 96.12 84 TYR A O 1
ATOM 649 N N . ASP A 1 85 ? 7.377 -4.601 4.827 1.00 95.88 85 ASP A N 1
ATOM 650 C CA . ASP A 1 85 ? 7.555 -4.679 3.376 1.00 95.88 85 ASP A CA 1
ATOM 651 C C . ASP A 1 85 ? 7.939 -3.317 2.787 1.00 95.88 85 ASP A C 1
ATOM 653 O O . ASP A 1 85 ? 8.869 -3.236 1.989 1.00 95.88 85 ASP A O 1
ATOM 657 N N . LEU A 1 86 ? 7.310 -2.230 3.242 1.00 97.06 86 LEU A N 1
ATOM 658 C CA . LEU A 1 86 ? 7.620 -0.871 2.790 1.00 97.06 86 LEU A CA 1
ATOM 659 C C . LEU A 1 86 ? 9.038 -0.436 3.161 1.00 97.06 86 LEU A C 1
ATOM 661 O O . LEU A 1 86 ? 9.742 0.116 2.320 1.00 97.06 86 LEU A O 1
ATOM 665 N N . ARG A 1 87 ? 9.502 -0.747 4.375 1.00 96.25 87 ARG A N 1
ATOM 666 C CA . ARG A 1 87 ? 10.892 -0.485 4.802 1.00 96.25 87 ARG A CA 1
ATOM 667 C C . ARG A 1 87 ? 11.912 -1.400 4.136 1.00 96.25 87 ARG A C 1
ATOM 669 O O . ARG A 1 87 ? 13.097 -1.091 4.016 1.00 96.25 87 ARG A O 1
ATOM 676 N N . LYS A 1 88 ? 11.508 -2.611 3.764 1.00 94.62 88 LYS A N 1
ATOM 677 C CA . LYS A 1 88 ? 12.345 -3.496 2.953 1.00 94.62 88 LYS A CA 1
ATOM 678 C C . LYS A 1 88 ? 12.485 -2.923 1.544 1.00 94.62 88 LYS A C 1
ATOM 680 O O . LYS A 1 88 ? 13.611 -2.836 1.057 1.00 94.62 88 LYS A O 1
ATOM 685 N N . LEU A 1 89 ? 11.377 -2.493 0.948 1.00 95.69 89 LEU A N 1
ATOM 686 C CA . LEU A 1 89 ? 11.333 -1.912 -0.385 1.00 95.69 89 LEU A CA 1
ATOM 687 C C . LEU A 1 89 ? 12.042 -0.557 -0.458 1.00 95.69 89 LEU A C 1
ATOM 689 O O . LEU A 1 89 ? 12.731 -0.304 -1.436 1.00 95.69 89 LEU A O 1
ATOM 693 N N . SER A 1 90 ? 11.973 0.277 0.586 1.00 95.25 90 SER A N 1
ATOM 694 C CA . SER A 1 90 ? 12.658 1.581 0.616 1.00 95.25 90 SER A CA 1
ATOM 695 C C . SER A 1 90 ? 14.172 1.467 0.415 1.00 95.25 90 SER A C 1
ATOM 697 O O . SER A 1 90 ? 14.805 2.419 -0.035 1.00 95.25 90 SER A O 1
ATOM 699 N N . ARG A 1 91 ? 14.759 0.297 0.700 1.00 93.00 91 ARG A N 1
ATOM 700 C CA . ARG A 1 91 ? 16.182 0.002 0.480 1.00 93.00 91 ARG A CA 1
ATOM 701 C C . ARG A 1 91 ? 16.518 -0.462 -0.939 1.00 93.00 91 ARG A C 1
ATOM 703 O O . ARG A 1 91 ? 17.688 -0.421 -1.287 1.00 93.00 91 ARG A O 1
ATOM 710 N N . ASN A 1 92 ? 15.541 -0.958 -1.701 1.00 91.75 92 ASN A N 1
ATOM 711 C CA . ASN A 1 92 ? 15.715 -1.459 -3.074 1.00 91.75 92 ASN A CA 1
ATOM 712 C C . ASN A 1 92 ? 14.444 -1.173 -3.911 1.00 91.75 92 ASN A C 1
ATOM 714 O O . ASN A 1 92 ? 13.725 -2.115 -4.273 1.00 91.75 92 ASN A O 1
ATOM 718 N N . PRO A 1 93 ? 14.093 0.105 -4.145 1.00 92.31 93 PRO A N 1
ATOM 719 C CA . PRO A 1 93 ? 12.825 0.476 -4.778 1.00 92.31 93 PRO A CA 1
ATOM 720 C C . PRO A 1 93 ? 12.698 0.030 -6.246 1.00 92.31 93 PRO A C 1
ATOM 722 O O . PRO A 1 93 ? 11.592 -0.134 -6.757 1.00 92.31 93 PRO A O 1
ATOM 725 N N . GLU A 1 94 ? 13.817 -0.229 -6.918 1.00 91.88 94 GLU A N 1
ATOM 726 C CA . GLU A 1 94 ? 13.905 -0.611 -8.329 1.00 91.88 94 GLU A CA 1
ATOM 727 C C . GLU A 1 94 ? 13.425 -2.043 -8.626 1.00 91.88 94 GLU A C 1
ATOM 729 O O . GLU A 1 94 ? 13.337 -2.464 -9.788 1.00 91.88 94 GLU A O 1
ATOM 734 N N . LYS A 1 95 ? 13.108 -2.819 -7.582 1.00 93.69 95 LYS A N 1
ATOM 735 C CA . LYS A 1 95 ? 12.554 -4.168 -7.708 1.00 93.69 95 LYS A CA 1
ATOM 736 C C . LYS A 1 95 ? 11.065 -4.112 -8.021 1.00 93.69 95 LYS A C 1
ATOM 738 O O . LYS A 1 95 ? 10.228 -4.107 -7.125 1.00 93.69 95 LYS A O 1
ATOM 743 N N . LEU A 1 96 ? 10.733 -4.161 -9.311 1.00 94.56 96 LEU A N 1
ATOM 744 C CA . LEU A 1 96 ? 9.351 -4.083 -9.799 1.00 94.56 96 LEU A CA 1
ATOM 745 C C . LEU A 1 96 ? 8.394 -5.072 -9.110 1.00 94.56 96 LEU A C 1
ATOM 747 O O . LEU A 1 96 ? 7.292 -4.687 -8.726 1.00 94.56 96 LEU A O 1
ATOM 751 N N . THR A 1 97 ? 8.808 -6.327 -8.920 1.00 95.69 97 THR A N 1
ATOM 752 C CA . THR A 1 97 ? 7.977 -7.345 -8.256 1.00 95.69 97 THR A CA 1
ATOM 753 C C . THR A 1 97 ? 7.687 -6.986 -6.798 1.00 95.69 97 THR A C 1
ATOM 755 O O . THR A 1 97 ? 6.534 -7.055 -6.378 1.00 95.69 97 THR A O 1
ATOM 758 N N . ASP A 1 98 ? 8.705 -6.545 -6.054 1.00 95.38 98 ASP A N 1
ATOM 759 C CA . ASP A 1 98 ? 8.559 -6.143 -4.650 1.00 95.38 98 ASP A CA 1
ATOM 760 C C . ASP A 1 98 ? 7.676 -4.878 -4.546 1.00 95.38 98 ASP A C 1
ATOM 762 O O . ASP A 1 98 ? 6.830 -4.779 -3.656 1.00 95.38 98 ASP A O 1
ATOM 766 N N . SER A 1 99 ? 7.802 -3.944 -5.497 1.00 94.88 99 SER A N 1
ATOM 767 C CA . SER A 1 99 ? 6.964 -2.740 -5.598 1.00 94.88 99 SER A CA 1
ATOM 768 C C . SER A 1 99 ? 5.489 -3.054 -5.867 1.00 94.88 99 SER A C 1
ATOM 770 O O . SER A 1 99 ? 4.605 -2.477 -5.228 1.00 94.88 99 SER A O 1
ATOM 772 N N . LEU A 1 100 ? 5.204 -3.992 -6.776 1.00 96.81 100 LEU A N 1
ATOM 773 C CA . LEU A 1 100 ? 3.842 -4.461 -7.054 1.00 96.81 100 LEU A CA 1
ATOM 774 C C . LEU A 1 100 ? 3.227 -5.165 -5.841 1.00 96.81 100 LEU A C 1
ATOM 776 O O . LEU A 1 100 ? 2.082 -4.889 -5.478 1.00 96.81 100 LEU A O 1
ATOM 780 N N . GLU A 1 101 ? 3.987 -6.052 -5.198 1.00 96.56 101 GLU A N 1
ATOM 781 C CA . GLU A 1 101 ? 3.534 -6.762 -4.004 1.00 96.56 101 GLU A CA 1
ATOM 782 C C . GLU A 1 101 ? 3.199 -5.787 -2.868 1.00 96.56 101 GLU A C 1
ATOM 784 O O . GLU A 1 101 ? 2.116 -5.872 -2.281 1.00 96.56 101 GLU A O 1
ATOM 789 N N . ALA A 1 102 ? 4.076 -4.814 -2.604 1.00 95.75 102 ALA A N 1
ATOM 790 C CA . ALA A 1 102 ? 3.833 -3.776 -1.610 1.00 95.75 102 ALA A CA 1
ATOM 791 C C . ALA A 1 102 ? 2.561 -2.971 -1.924 1.00 95.75 102 ALA A C 1
ATOM 793 O O . ALA A 1 102 ? 1.722 -2.782 -1.040 1.00 95.75 102 ALA A O 1
ATOM 794 N N . LEU A 1 103 ? 2.365 -2.553 -3.181 1.00 96.19 103 LEU A N 1
ATOM 795 C CA . LEU A 1 103 ? 1.178 -1.803 -3.600 1.00 96.19 103 LEU A CA 1
ATOM 796 C C . LEU A 1 103 ? -0.122 -2.588 -3.356 1.00 96.19 103 LEU A C 1
ATOM 798 O O . LEU A 1 103 ? -1.097 -2.032 -2.839 1.00 96.19 103 LEU A O 1
ATOM 802 N N . PHE A 1 104 ? -0.152 -3.879 -3.698 1.00 96.88 104 PHE A N 1
ATOM 803 C CA . PHE A 1 104 ? -1.331 -4.718 -3.468 1.00 96.88 104 PHE A CA 1
ATOM 804 C C . PHE A 1 104 ? -1.598 -4.950 -1.984 1.00 96.88 104 PHE A C 1
ATOM 806 O O . PHE A 1 104 ? -2.749 -4.858 -1.553 1.00 96.88 104 PHE A O 1
ATOM 813 N N . ARG A 1 105 ? -0.552 -5.197 -1.189 1.00 96.50 105 ARG A N 1
ATOM 814 C CA . ARG A 1 105 ? -0.691 -5.391 0.258 1.00 96.50 105 ARG A CA 1
ATOM 815 C C . ARG A 1 105 ? -1.182 -4.125 0.963 1.00 96.50 105 ARG A C 1
ATOM 817 O O . ARG A 1 105 ? -2.060 -4.227 1.815 1.00 96.50 105 ARG A O 1
ATOM 824 N N . VAL A 1 106 ? -0.697 -2.943 0.572 1.00 96.50 106 VAL A N 1
ATOM 825 C CA . VAL A 1 106 ? -1.196 -1.651 1.084 1.00 96.50 106 VAL A CA 1
ATOM 826 C C . VAL A 1 106 ? -2.687 -1.493 0.786 1.00 96.50 106 VAL A C 1
ATOM 828 O O . VAL A 1 106 ? -3.463 -1.228 1.699 1.00 96.50 106 VAL A O 1
ATOM 831 N N . ARG A 1 107 ? -3.121 -1.730 -0.458 1.00 96.31 107 ARG A N 1
ATOM 832 C CA . ARG A 1 107 ? -4.545 -1.635 -0.835 1.00 96.31 107 ARG A CA 1
ATOM 833 C C . ARG A 1 107 ? -5.431 -2.624 -0.083 1.00 96.31 107 ARG A C 1
ATOM 835 O O . ARG A 1 107 ? -6.522 -2.265 0.357 1.00 96.31 107 ARG A O 1
ATOM 842 N N . ALA A 1 108 ? -4.970 -3.864 0.066 1.00 96.56 108 ALA A N 1
ATOM 843 C CA . ALA A 1 108 ? -5.690 -4.882 0.824 1.00 96.56 108 ALA A CA 1
ATOM 844 C C . ALA A 1 108 ? -5.842 -4.472 2.297 1.00 96.56 108 ALA A C 1
ATOM 846 O O . ALA A 1 108 ? -6.925 -4.601 2.867 1.00 96.56 108 ALA A O 1
ATOM 847 N N . LEU A 1 109 ? -4.782 -3.920 2.893 1.00 97.00 109 LEU A N 1
ATOM 848 C CA . LEU A 1 109 ? -4.814 -3.407 4.256 1.00 97.00 109 LEU A CA 1
ATOM 849 C C . LEU A 1 109 ? -5.774 -2.218 4.404 1.00 97.00 109 LEU A C 1
ATOM 851 O O . LEU A 1 109 ? -6.568 -2.204 5.338 1.00 97.00 109 LEU A O 1
ATOM 855 N N . GLU A 1 110 ? -5.744 -1.247 3.491 1.00 95.38 110 GLU A N 1
ATOM 856 C CA . GLU A 1 110 ? -6.659 -0.095 3.512 1.00 95.38 110 GLU A CA 1
ATOM 857 C C . GLU A 1 110 ? -8.128 -0.535 3.430 1.00 95.38 110 GLU A C 1
ATOM 859 O O . GLU A 1 110 ? -8.964 -0.041 4.187 1.00 95.38 110 GLU A O 1
ATOM 864 N N . SER A 1 111 ? -8.438 -1.513 2.574 1.00 95.19 111 SER A N 1
ATOM 865 C CA . SER A 1 111 ? -9.782 -2.098 2.486 1.00 95.19 111 SER A CA 1
ATOM 866 C C . SER A 1 111 ? -10.200 -2.773 3.797 1.00 95.19 111 SER A C 1
ATOM 868 O O . SER A 1 111 ? -11.313 -2.555 4.286 1.00 95.19 111 SER A O 1
ATOM 870 N N . LEU A 1 112 ? -9.295 -3.544 4.403 1.00 96.00 112 LEU A N 1
ATOM 871 C CA . LEU A 1 112 ? -9.535 -4.227 5.671 1.00 96.00 112 LEU A CA 1
ATOM 872 C C . LEU A 1 112 ? -9.764 -3.242 6.830 1.00 96.00 112 LEU A C 1
ATOM 874 O O . LEU A 1 112 ? -10.693 -3.425 7.621 1.00 96.00 112 LEU A O 1
ATOM 878 N N . LEU A 1 113 ? -8.941 -2.193 6.912 1.00 96.44 113 LEU A N 1
ATOM 879 C CA . LEU A 1 113 ? -9.055 -1.136 7.916 1.00 96.44 113 LEU A CA 1
ATOM 880 C C . LEU A 1 113 ? -10.342 -0.323 7.738 1.00 96.44 113 LEU A C 1
ATOM 882 O O . LEU A 1 113 ? -10.988 -0.001 8.733 1.00 96.44 113 LEU A O 1
ATOM 886 N N . GLY A 1 114 ? -10.750 -0.050 6.495 1.00 95.00 114 GLY A N 1
ATOM 887 C CA . GLY A 1 114 ? -12.026 0.601 6.196 1.00 95.00 114 GLY A CA 1
ATOM 888 C C . GLY A 1 114 ? -13.213 -0.193 6.741 1.00 95.00 114 GLY A C 1
ATOM 889 O O . GLY A 1 114 ? -14.032 0.349 7.475 1.00 95.00 114 GLY A O 1
ATOM 890 N N . SER A 1 115 ? -13.253 -1.505 6.494 1.00 94.06 115 SER A N 1
ATOM 891 C CA . SER A 1 115 ? -14.301 -2.365 7.062 1.00 94.06 115 SER A CA 1
ATOM 892 C C . SER A 1 115 ? -14.231 -2.450 8.596 1.00 94.06 115 SER A C 1
ATOM 894 O O . SER A 1 115 ? -15.259 -2.548 9.266 1.00 94.06 115 SER A O 1
ATOM 896 N N . PHE A 1 116 ? -13.031 -2.399 9.181 1.00 96.00 116 PHE A N 1
ATOM 897 C CA . PHE A 1 116 ? -12.872 -2.443 10.637 1.00 96.00 116 PHE A CA 1
ATOM 898 C C . PHE A 1 116 ? -13.376 -1.153 11.300 1.00 96.00 116 PHE A C 1
ATOM 900 O O . PHE A 1 116 ? -13.948 -1.193 12.392 1.00 96.00 116 PHE A O 1
ATOM 907 N N . SER A 1 117 ? -13.223 -0.023 10.607 1.00 96.44 117 SER A N 1
ATOM 908 C CA . SER A 1 117 ? -13.730 1.289 11.010 1.00 96.44 117 SER A CA 1
ATOM 909 C C . SER A 1 117 ? -15.244 1.291 11.252 1.00 96.44 117 SER A C 1
ATOM 911 O O . SER A 1 117 ? -15.715 1.891 12.219 1.00 96.44 117 SER A O 1
ATOM 913 N N . ASP A 1 118 ? -16.014 0.536 10.463 1.00 94.06 118 ASP A N 1
ATOM 914 C CA . ASP A 1 118 ? -17.460 0.387 10.684 1.00 94.06 118 ASP A CA 1
ATOM 915 C C . ASP A 1 118 ? -17.770 -0.294 12.028 1.00 94.06 118 ASP A C 1
ATOM 917 O O . ASP A 1 118 ? -18.703 0.095 12.738 1.00 94.06 118 ASP A O 1
ATOM 921 N N . GLY A 1 119 ? -16.951 -1.278 12.416 1.00 93.56 119 GLY A N 1
ATOM 922 C CA . GLY A 1 119 ? -17.024 -1.930 13.724 1.00 93.56 119 GLY A CA 1
ATOM 923 C C . GLY A 1 119 ? -16.687 -0.976 14.868 1.00 93.56 119 GLY A C 1
ATOM 924 O O . GLY A 1 119 ? -17.446 -0.887 15.835 1.00 93.56 119 GLY A O 1
ATOM 925 N N . LEU A 1 120 ? -15.607 -0.200 14.725 1.00 95.50 120 LEU A N 1
ATOM 926 C CA . LEU A 1 120 ? -15.231 0.843 15.686 1.00 95.50 120 LEU A CA 1
ATOM 927 C C . LEU A 1 120 ? -16.360 1.851 15.897 1.00 95.50 120 LEU A C 1
ATOM 929 O O . LEU A 1 120 ? -16.691 2.178 17.037 1.00 95.50 120 LEU A O 1
ATOM 933 N N . ARG A 1 121 ? -16.975 2.317 14.806 1.00 96.44 121 ARG A N 1
ATOM 934 C CA . ARG A 1 121 ? -18.061 3.295 14.862 1.00 96.44 121 ARG A CA 1
ATOM 935 C C . ARG A 1 121 ? -19.284 2.742 15.586 1.00 96.44 121 ARG A C 1
ATOM 937 O O . ARG A 1 121 ? -19.913 3.469 16.347 1.00 96.44 121 ARG A O 1
ATOM 944 N N . LYS A 1 122 ? -19.626 1.474 15.355 1.00 95.31 122 LYS A N 1
ATOM 945 C CA . LYS A 1 122 ? -20.838 0.859 15.907 1.00 95.31 122 LYS A CA 1
ATOM 946 C C . LYS A 1 122 ? -20.688 0.382 17.352 1.00 95.31 122 LYS A C 1
ATOM 948 O O . LYS A 1 122 ? -21.638 0.507 18.117 1.00 95.31 122 LYS A O 1
ATOM 953 N N . TYR A 1 123 ? -19.539 -0.186 17.710 1.00 94.94 123 TYR A N 1
ATOM 954 C CA . TYR A 1 123 ? -19.377 -0.937 18.962 1.00 94.94 123 TYR A CA 1
ATOM 955 C C . TYR A 1 123 ? -18.367 -0.334 19.939 1.00 94.94 123 TYR A C 1
ATOM 957 O O . TYR A 1 123 ? -18.224 -0.846 21.047 1.00 94.94 123 TYR A O 1
ATOM 965 N N . HIS A 1 124 ? -17.658 0.728 19.554 1.00 91.69 124 HIS A N 1
ATOM 966 C CA . HIS A 1 124 ? -16.621 1.313 20.396 1.00 91.69 124 HIS A CA 1
ATOM 967 C C . HIS A 1 124 ? -16.754 2.825 20.539 1.00 91.69 124 HIS A C 1
ATOM 969 O O . HIS A 1 124 ? -17.215 3.310 21.568 1.00 91.69 124 HIS A O 1
ATOM 975 N N . ASN A 1 125 ? -16.319 3.574 19.528 1.00 92.06 125 ASN A N 1
ATOM 976 C CA . ASN A 1 125 ? -16.174 5.019 19.606 1.00 92.06 125 ASN A CA 1
ATOM 977 C C . ASN A 1 125 ? -16.187 5.631 18.187 1.00 92.06 125 ASN A C 1
ATOM 979 O O . ASN A 1 125 ? -15.190 5.503 17.469 1.00 92.06 125 ASN A O 1
ATOM 983 N N . PRO A 1 126 ? -17.280 6.304 17.767 1.00 95.81 126 PRO A N 1
ATOM 984 C CA . PRO A 1 126 ? -17.367 6.952 16.456 1.00 95.81 126 PRO A CA 1
ATOM 985 C C . PRO A 1 126 ? -16.211 7.927 16.150 1.00 95.81 126 PRO A C 1
ATOM 987 O O . PRO A 1 126 ? -15.588 7.752 15.104 1.00 95.81 126 PRO A O 1
ATOM 990 N N . PRO A 1 127 ? -15.820 8.853 17.052 1.00 96.06 127 PRO A N 1
ATOM 991 C CA . PRO A 1 127 ? -14.603 9.652 16.889 1.00 96.06 127 PRO A CA 1
ATOM 992 C C . PRO A 1 127 ? -13.324 8.862 16.568 1.00 96.06 127 PRO A C 1
ATOM 994 O O . PRO A 1 127 ? -12.502 9.319 15.775 1.00 96.06 127 PRO A O 1
ATOM 997 N N . MET A 1 128 ? -13.134 7.675 17.156 1.00 94.44 128 MET A N 1
ATOM 998 C CA . MET A 1 128 ? -11.956 6.844 16.868 1.00 94.44 128 MET A CA 1
ATOM 999 C C . MET A 1 128 ? -12.010 6.263 15.450 1.00 94.44 128 MET A C 1
ATOM 1001 O O . MET A 1 128 ? -10.982 6.195 14.778 1.00 94.44 128 MET A O 1
ATOM 1005 N N . ALA A 1 129 ? -13.200 5.888 14.973 1.00 96.31 129 ALA A N 1
ATOM 1006 C CA . ALA A 1 129 ? -13.401 5.470 13.587 1.00 96.31 129 ALA A CA 1
ATOM 1007 C C . ALA A 1 129 ? -13.102 6.616 12.606 1.00 96.31 129 ALA A C 1
ATOM 1009 O O . ALA A 1 129 ? -12.453 6.409 11.581 1.00 96.31 129 ALA A O 1
ATOM 1010 N N . ASP A 1 130 ? -13.512 7.841 12.938 1.00 96.06 130 ASP A N 1
ATOM 1011 C CA . ASP A 1 130 ? -13.227 9.022 12.118 1.00 96.06 130 ASP A CA 1
ATOM 1012 C C . ASP A 1 130 ? -11.724 9.334 12.082 1.00 96.06 130 ASP A C 1
ATOM 1014 O O . ASP A 1 130 ? -11.176 9.597 11.010 1.00 96.06 130 ASP A O 1
ATOM 1018 N N . MET A 1 131 ? -11.030 9.210 13.220 1.00 94.06 131 MET A N 1
ATOM 1019 C CA . MET A 1 131 ? -9.571 9.329 13.283 1.00 94.06 131 MET A CA 1
ATOM 1020 C C . MET A 1 131 ? -8.874 8.252 12.442 1.00 94.06 131 MET A C 1
ATOM 1022 O O . MET A 1 131 ? -7.974 8.573 11.667 1.00 94.06 131 MET A O 1
ATOM 1026 N N . LEU A 1 132 ? -9.310 6.991 12.538 1.00 95.12 132 LEU A N 1
ATOM 1027 C CA . LEU A 1 132 ? -8.778 5.902 11.718 1.00 95.12 132 LEU A CA 1
ATOM 1028 C C . LEU A 1 132 ? -8.950 6.201 10.220 1.00 95.12 132 LEU A C 1
ATOM 1030 O O . LEU A 1 132 ? -7.988 6.116 9.457 1.00 95.12 132 LEU A O 1
ATOM 1034 N N . ASN A 1 133 ? -10.151 6.609 9.804 1.00 94.88 133 ASN A N 1
ATOM 1035 C CA . ASN A 1 133 ? -10.445 6.948 8.411 1.00 94.88 133 ASN A CA 1
ATOM 1036 C C . ASN A 1 133 ? -9.610 8.133 7.911 1.00 94.88 133 ASN A C 1
ATOM 1038 O O . ASN A 1 133 ? -9.164 8.122 6.764 1.00 94.88 133 ASN A O 1
ATOM 1042 N N . ALA A 1 134 ? -9.356 9.132 8.760 1.00 93.50 134 ALA A N 1
ATOM 1043 C CA . ALA A 1 134 ? -8.510 10.267 8.412 1.00 93.50 134 ALA A CA 1
ATOM 1044 C C . ALA A 1 134 ? -7.060 9.841 8.131 1.00 93.50 134 ALA A C 1
ATOM 1046 O O . ALA A 1 134 ? -6.466 10.314 7.161 1.00 93.50 134 ALA A O 1
ATOM 1047 N N . VAL A 1 135 ? -6.497 8.926 8.929 1.00 91.44 135 VAL A N 1
ATOM 1048 C CA . VAL A 1 135 ? -5.135 8.410 8.701 1.00 91.44 135 VAL A CA 1
ATOM 1049 C C . VAL A 1 135 ? -5.078 7.536 7.441 1.00 91.44 135 VAL A C 1
ATOM 1051 O O . VAL A 1 135 ? -4.159 7.685 6.637 1.00 91.44 135 VAL A O 1
ATOM 1054 N N . ILE A 1 136 ? -6.089 6.690 7.199 1.00 92.75 136 ILE A N 1
ATOM 1055 C CA . ILE A 1 136 ? -6.200 5.908 5.951 1.00 92.75 136 ILE A CA 1
ATOM 1056 C C . ILE A 1 136 ? -6.246 6.839 4.729 1.00 92.75 136 ILE A C 1
ATOM 1058 O O . ILE A 1 136 ? -5.543 6.611 3.746 1.00 92.75 136 ILE A O 1
ATOM 1062 N N . ALA A 1 137 ? -7.035 7.915 4.790 1.00 92.25 137 ALA A N 1
ATOM 1063 C CA . ALA A 1 137 ? -7.150 8.874 3.694 1.00 92.25 137 ALA A CA 1
ATOM 1064 C C . ALA A 1 137 ? -5.822 9.595 3.403 1.00 92.25 137 ALA A C 1
ATOM 1066 O O . ALA A 1 137 ? -5.464 9.764 2.236 1.00 92.25 137 ALA A O 1
ATOM 1067 N N . GLN A 1 138 ? -5.057 9.964 4.438 1.00 88.00 138 GLN A N 1
ATOM 1068 C CA . GLN A 1 138 ? -3.719 10.554 4.279 1.00 88.00 138 GLN A CA 1
ATOM 1069 C C . GLN A 1 138 ? -2.746 9.602 3.572 1.00 88.00 138 GLN A C 1
ATOM 1071 O O . GLN A 1 138 ? -1.920 10.038 2.767 1.00 88.00 138 GLN A O 1
ATOM 1076 N N . ASN A 1 139 ? -2.873 8.295 3.813 1.00 89.12 139 ASN A N 1
ATOM 1077 C CA . ASN A 1 139 ? -2.056 7.283 3.152 1.00 89.12 139 ASN A CA 1
ATOM 1078 C C . ASN A 1 139 ? -2.345 7.165 1.643 1.00 89.12 139 ASN A C 1
ATOM 1080 O O . ASN A 1 139 ? -1.447 6.842 0.862 1.00 89.12 139 ASN A O 1
ATOM 1084 N N . GLY A 1 140 ? -3.567 7.503 1.213 1.00 90.12 140 GLY A N 1
ATOM 1085 C CA . GLY A 1 140 ? -3.997 7.394 -0.181 1.00 90.12 140 GLY A CA 1
ATOM 1086 C C . GLY A 1 140 ? -3.102 8.152 -1.166 1.00 90.12 140 GLY A C 1
ATOM 1087 O O . GLY A 1 140 ? -2.738 7.607 -2.204 1.00 90.12 140 GLY A O 1
ATOM 1088 N N . ALA A 1 141 ? -2.649 9.357 -0.807 1.00 90.19 141 ALA A N 1
ATOM 1089 C CA . ALA A 1 141 ? -1.746 10.136 -1.657 1.00 90.19 141 ALA A CA 1
ATOM 1090 C C . ALA A 1 141 ? -0.371 9.463 -1.846 1.00 90.19 141 ALA A C 1
ATOM 1092 O O . ALA A 1 141 ? 0.223 9.551 -2.921 1.00 90.19 141 ALA A O 1
ATOM 1093 N N . HIS A 1 142 ? 0.144 8.774 -0.822 1.00 91.81 142 HIS A N 1
ATOM 1094 C CA . HIS A 1 142 ? 1.403 8.028 -0.918 1.00 91.81 142 HIS A CA 1
ATOM 1095 C C . HIS A 1 142 ? 1.251 6.778 -1.779 1.00 91.81 142 HIS A C 1
ATOM 1097 O O . HIS A 1 142 ? 2.110 6.500 -2.616 1.00 91.81 142 HIS A O 1
ATOM 1103 N N . ARG A 1 143 ? 0.133 6.063 -1.626 1.00 94.19 143 ARG A N 1
ATOM 1104 C CA . ARG A 1 143 ? -0.201 4.910 -2.462 1.00 94.19 143 ARG A CA 1
ATOM 1105 C C . ARG A 1 143 ? -0.301 5.297 -3.937 1.00 94.19 143 ARG A C 1
ATOM 1107 O O . ARG A 1 143 ? 0.214 4.571 -4.782 1.00 94.19 143 ARG A O 1
ATOM 1114 N N . ASP A 1 144 ? -0.928 6.426 -4.251 1.00 93.62 144 ASP A N 1
ATOM 1115 C CA . ASP A 1 144 ? -1.085 6.876 -5.637 1.00 93.62 144 ASP A CA 1
ATOM 1116 C C . ASP A 1 144 ? 0.272 7.249 -6.260 1.00 93.62 144 ASP A C 1
ATOM 1118 O O . ASP A 1 144 ? 0.546 6.898 -7.408 1.00 93.62 144 ASP A O 1
ATOM 1122 N N . ARG A 1 145 ? 1.177 7.856 -5.478 1.00 92.25 145 ARG A N 1
ATOM 1123 C CA . ARG A 1 145 ? 2.575 8.082 -5.893 1.00 92.25 145 ARG A CA 1
ATOM 1124 C C . ARG A 1 145 ? 3.336 6.778 -6.117 1.00 92.25 145 ARG A C 1
ATOM 1126 O O . ARG A 1 145 ? 4.032 6.654 -7.119 1.00 92.25 145 ARG A O 1
ATOM 1133 N N . LEU A 1 146 ? 3.189 5.797 -5.223 1.00 93.44 146 LEU A N 1
ATOM 1134 C CA . LEU A 1 146 ? 3.802 4.479 -5.405 1.00 93.44 146 LEU A CA 1
ATOM 1135 C C . LEU A 1 146 ? 3.279 3.800 -6.675 1.00 93.44 146 LEU A C 1
ATOM 1137 O O . LEU A 1 146 ? 4.064 3.256 -7.442 1.00 93.44 146 LEU A O 1
ATOM 1141 N N . GLN A 1 147 ? 1.970 3.856 -6.929 1.00 95.50 147 GLN A N 1
ATOM 1142 C CA . GLN A 1 147 ? 1.381 3.316 -8.152 1.00 95.50 147 GLN A CA 1
ATOM 1143 C C . GLN A 1 147 ? 1.976 3.971 -9.400 1.00 95.50 147 GLN A C 1
ATOM 1145 O O . GLN A 1 147 ? 2.337 3.261 -10.337 1.00 95.50 147 GLN A O 1
ATOM 1150 N N . GLN A 1 148 ? 2.079 5.301 -9.413 1.00 93.62 148 GLN A N 1
ATOM 1151 C CA . GLN A 1 148 ? 2.678 6.028 -10.527 1.00 93.62 148 GLN A CA 1
ATOM 1152 C C . GLN A 1 148 ? 4.125 5.580 -10.762 1.00 93.62 148 GLN A C 1
ATOM 1154 O O . GLN A 1 148 ? 4.485 5.233 -11.885 1.00 93.62 148 GLN A O 1
ATOM 1159 N N . TYR A 1 149 ? 4.920 5.479 -9.697 1.00 93.56 149 TYR A N 1
ATOM 1160 C CA . TYR A 1 149 ? 6.287 4.978 -9.784 1.00 93.56 149 TYR A CA 1
ATOM 1161 C C . TYR A 1 149 ? 6.372 3.546 -10.327 1.00 93.56 149 TYR A C 1
ATOM 1163 O O . TYR A 1 149 ? 7.210 3.261 -11.174 1.00 93.56 149 TYR A O 1
ATOM 1171 N N . VAL A 1 150 ? 5.502 2.636 -9.878 1.00 94.88 150 VAL A N 1
ATOM 1172 C CA . VAL A 1 150 ? 5.489 1.248 -10.370 1.00 94.88 150 VAL A CA 1
ATOM 1173 C C . VAL A 1 150 ? 5.235 1.197 -11.879 1.00 94.88 150 VAL A C 1
ATOM 1175 O O . VAL A 1 150 ? 5.857 0.394 -12.574 1.00 94.88 150 VAL A O 1
ATOM 1178 N N . LEU A 1 151 ? 4.352 2.056 -12.396 1.00 95.50 151 LEU A N 1
ATOM 1179 C CA . LEU A 1 151 ? 4.088 2.159 -13.833 1.00 95.50 151 LEU A CA 1
ATOM 1180 C C . LEU A 1 151 ? 5.296 2.719 -14.596 1.00 95.50 151 LEU A C 1
ATOM 1182 O O . LEU A 1 151 ? 5.649 2.183 -15.645 1.00 95.50 151 LEU A O 1
ATOM 1186 N N . GLU A 1 152 ? 5.944 3.757 -14.064 1.00 93.44 152 GLU A N 1
ATOM 1187 C CA . GLU A 1 152 ? 7.170 4.328 -14.640 1.00 93.44 152 GLU A CA 1
ATOM 1188 C C . GLU A 1 152 ? 8.299 3.292 -14.685 1.00 93.44 152 GLU A C 1
ATOM 1190 O O . GLU A 1 152 ? 8.906 3.079 -15.735 1.00 93.44 152 GLU A O 1
ATOM 1195 N N . LEU A 1 153 ? 8.516 2.579 -13.579 1.00 94.00 153 LEU A N 1
ATOM 1196 C CA . LEU A 1 153 ? 9.512 1.519 -13.466 1.00 94.00 153 LEU A CA 1
ATOM 1197 C C . LEU A 1 153 ? 9.233 0.379 -14.453 1.00 94.00 153 LEU A C 1
ATOM 1199 O O . LEU A 1 153 ? 10.152 -0.113 -15.103 1.00 94.00 153 LEU A O 1
AT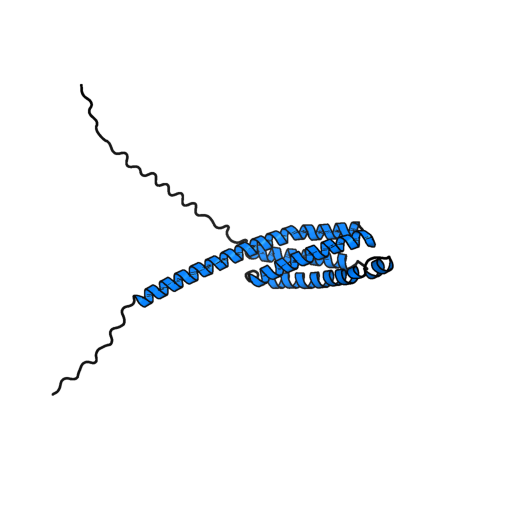OM 1203 N N . ALA A 1 154 ? 7.975 -0.042 -14.605 1.00 95.62 154 ALA A N 1
ATOM 1204 C CA . ALA A 1 154 ? 7.608 -1.059 -15.588 1.00 95.62 154 ALA A CA 1
ATOM 1205 C C . ALA A 1 154 ? 7.929 -0.604 -17.021 1.00 95.62 154 ALA A C 1
ATOM 1207 O O . ALA A 1 154 ? 8.593 -1.334 -17.760 1.00 95.62 154 ALA A O 1
ATOM 1208 N N . ALA A 1 155 ? 7.534 0.619 -17.388 1.00 95.19 155 ALA A N 1
ATOM 1209 C CA . ALA A 1 155 ? 7.801 1.183 -18.709 1.00 95.19 155 ALA A CA 1
ATOM 1210 C C . ALA A 1 155 ? 9.307 1.291 -19.004 1.00 95.19 155 ALA A C 1
ATOM 1212 O O . ALA A 1 155 ? 9.750 0.990 -20.116 1.00 95.19 155 ALA A O 1
ATOM 1213 N N . GLU A 1 156 ? 10.104 1.670 -18.003 1.00 92.81 156 GLU A N 1
ATOM 1214 C CA . GLU A 1 156 ? 11.562 1.717 -18.102 1.00 92.81 156 GLU A CA 1
ATOM 1215 C C . GLU A 1 156 ? 12.152 0.326 -18.361 1.00 92.81 156 GLU A C 1
ATOM 1217 O O . GLU A 1 156 ? 12.936 0.151 -19.297 1.00 92.81 156 GLU A O 1
ATOM 1222 N N . LYS A 1 157 ? 11.757 -0.689 -17.579 1.00 94.00 157 LYS A N 1
ATOM 1223 C CA . LYS A 1 157 ? 12.258 -2.062 -17.760 1.00 94.00 157 LYS A CA 1
ATOM 1224 C C . LYS A 1 157 ? 11.876 -2.621 -19.128 1.00 94.00 157 LYS A C 1
ATOM 1226 O O . LYS A 1 157 ? 12.716 -3.230 -19.788 1.00 94.00 157 LYS A O 1
ATOM 1231 N N . GLU A 1 158 ? 10.653 -2.374 -19.593 1.00 96.69 158 GLU A N 1
ATOM 1232 C CA . GLU A 1 158 ? 10.227 -2.754 -20.943 1.00 96.69 158 GLU A CA 1
ATOM 1233 C C . GLU A 1 158 ? 11.081 -2.091 -22.030 1.00 96.69 158 GLU A C 1
ATOM 1235 O O . GLU A 1 158 ? 11.500 -2.756 -22.980 1.00 96.69 158 GLU A O 1
ATOM 1240 N N . GLN A 1 159 ? 11.375 -0.794 -21.895 1.00 95.81 159 GLN A N 1
ATOM 1241 C CA . GLN A 1 159 ? 12.239 -0.089 -22.840 1.00 95.81 159 GLN A CA 1
ATOM 1242 C C . GLN A 1 159 ? 13.672 -0.628 -22.809 1.00 95.81 159 GLN A C 1
ATOM 1244 O O . GLN A 1 159 ? 14.263 -0.842 -23.869 1.00 95.81 159 GLN A O 1
ATOM 1249 N N . ALA A 1 160 ? 14.216 -0.896 -21.621 1.00 94.06 160 ALA A N 1
ATOM 1250 C CA . ALA A 1 160 ? 15.546 -1.471 -21.461 1.00 94.06 160 ALA A CA 1
ATOM 1251 C C . ALA A 1 160 ? 15.654 -2.845 -22.140 1.00 94.06 160 ALA A C 1
ATOM 1253 O O . ALA A 1 160 ? 16.641 -3.115 -22.825 1.00 94.06 160 ALA A O 1
ATOM 1254 N N . PHE A 1 161 ? 14.626 -3.692 -22.022 1.00 97.00 161 PHE A N 1
ATOM 1255 C CA . PHE A 1 161 ? 14.597 -4.986 -22.705 1.00 97.00 161 PHE A CA 1
ATOM 1256 C C . PHE A 1 161 ? 14.506 -4.859 -24.227 1.00 97.00 161 PHE A C 1
ATOM 1258 O O . PHE A 1 161 ? 15.183 -5.614 -24.923 1.00 97.00 161 PHE A O 1
ATOM 1265 N N . ARG A 1 162 ? 13.739 -3.892 -24.754 1.00 97.75 162 ARG A N 1
ATOM 1266 C CA . ARG A 1 162 ? 13.698 -3.619 -26.202 1.00 97.75 162 ARG A CA 1
ATOM 1267 C C . ARG A 1 162 ? 15.073 -3.231 -26.741 1.00 97.75 162 ARG A C 1
ATOM 1269 O O . ARG A 1 162 ? 15.549 -3.843 -27.689 1.00 97.75 162 ARG A O 1
ATOM 1276 N N . VAL A 1 163 ? 15.736 -2.270 -26.096 1.00 97.38 163 VAL A N 1
ATOM 1277 C CA . VAL A 1 163 ? 17.080 -1.824 -26.502 1.00 97.38 163 VAL A CA 1
ATOM 1278 C C . VAL A 1 163 ? 18.093 -2.967 -26.402 1.00 97.38 163 VAL A C 1
ATOM 1280 O O . VAL A 1 163 ? 18.900 -3.159 -27.308 1.00 97.38 163 VAL A O 1
ATOM 1283 N N . ALA A 1 164 ? 18.041 -3.759 -25.327 1.00 96.94 164 ALA A N 1
ATOM 1284 C CA . ALA A 1 164 ? 18.932 -4.902 -25.157 1.00 96.94 164 ALA A CA 1
ATOM 1285 C C . ALA A 1 164 ? 18.760 -5.950 -26.271 1.00 96.94 164 ALA A C 1
ATOM 1287 O O . ALA A 1 164 ? 19.759 -6.487 -26.755 1.00 96.94 164 ALA A O 1
ATOM 1288 N N . ASP A 1 165 ? 17.524 -6.224 -26.702 1.00 97.81 165 ASP A N 1
ATOM 1289 C CA . ASP A 1 165 ? 17.270 -7.122 -27.832 1.00 97.81 165 ASP A CA 1
ATOM 1290 C C . ASP A 1 165 ? 17.771 -6.527 -29.156 1.00 97.81 165 ASP A C 1
ATOM 1292 O O . ASP A 1 165 ? 18.500 -7.199 -29.887 1.00 97.81 165 ASP A O 1
ATOM 1296 N N . GLU A 1 166 ? 17.481 -5.255 -29.441 1.00 97.62 166 GLU A N 1
ATOM 1297 C CA . GLU A 1 166 ? 17.948 -4.571 -30.657 1.00 97.62 166 GLU A CA 1
ATOM 1298 C C . GLU A 1 166 ? 19.479 -4.605 -30.791 1.00 97.62 166 GLU A C 1
ATOM 1300 O O . GLU A 1 166 ? 20.015 -4.957 -31.850 1.00 97.62 166 GLU A O 1
ATOM 1305 N N . GLU A 1 167 ? 20.202 -4.304 -29.711 1.00 97.06 167 GLU A N 1
ATOM 1306 C CA . GLU A 1 167 ? 21.665 -4.362 -29.699 1.00 97.06 167 GLU A CA 1
ATOM 1307 C C . GLU A 1 167 ? 22.183 -5.804 -29.812 1.00 97.06 167 GLU A C 1
ATOM 1309 O O . GLU A 1 167 ? 23.173 -6.057 -30.509 1.00 97.06 167 GLU A O 1
ATOM 1314 N N . ALA A 1 168 ? 21.491 -6.784 -29.222 1.00 96.69 168 ALA A N 1
ATOM 1315 C CA . ALA A 1 168 ? 21.823 -8.193 -29.411 1.00 96.69 168 ALA A CA 1
ATOM 1316 C C . ALA A 1 168 ? 21.668 -8.622 -30.882 1.00 96.69 168 ALA A C 1
ATOM 1318 O O . ALA A 1 168 ? 22.547 -9.310 -31.415 1.00 96.69 168 ALA A O 1
ATOM 1319 N N . GLN A 1 169 ? 20.606 -8.188 -31.573 1.00 95.25 169 GLN A N 1
ATOM 1320 C CA . GLN A 1 169 ? 20.427 -8.459 -33.004 1.00 95.25 169 GLN A CA 1
ATOM 1321 C C . GLN A 1 169 ? 21.486 -7.757 -33.857 1.00 95.25 169 GLN A C 1
ATOM 1323 O O . GLN A 1 169 ? 22.044 -8.371 -34.774 1.00 95.25 169 GLN A O 1
ATOM 1328 N N . ARG A 1 170 ? 21.833 -6.503 -33.538 1.00 95.75 170 ARG A N 1
ATOM 1329 C CA . ARG A 1 170 ? 22.919 -5.780 -34.219 1.00 95.75 170 ARG A CA 1
ATOM 1330 C C . ARG A 1 170 ? 24.250 -6.530 -34.089 1.00 95.75 170 ARG A C 1
ATOM 1332 O O . ARG A 1 170 ? 24.939 -6.711 -35.095 1.00 95.75 170 ARG A O 1
ATOM 1339 N N . CYS A 1 171 ? 24.580 -7.022 -32.893 1.00 94.38 171 CYS A N 1
ATOM 1340 C CA . CYS A 1 171 ? 25.765 -7.850 -32.647 1.00 94.38 171 CYS A CA 1
ATOM 1341 C C . CYS A 1 171 ? 25.748 -9.170 -33.432 1.00 94.38 171 CYS A C 1
ATOM 1343 O O . CYS A 1 171 ? 26.761 -9.569 -34.001 1.00 94.38 171 CYS A O 1
ATOM 1345 N N . ARG A 1 172 ? 24.600 -9.848 -33.532 1.00 94.44 172 ARG A N 1
ATOM 1346 C CA . ARG A 1 172 ? 24.488 -11.054 -34.373 1.00 94.44 172 ARG A CA 1
ATOM 1347 C C . ARG A 1 172 ? 24.748 -10.740 -35.844 1.00 94.44 172 ARG A C 1
ATOM 1349 O O . ARG A 1 172 ? 25.474 -11.476 -36.509 1.00 94.44 172 ARG A O 1
ATOM 1356 N N . GLY A 1 173 ? 24.201 -9.630 -36.337 1.00 94.00 173 GLY A N 1
ATOM 1357 C CA . GLY A 1 173 ? 24.426 -9.163 -37.702 1.00 94.00 173 GLY A CA 1
ATOM 1358 C C . GLY A 1 173 ? 25.892 -8.828 -37.990 1.00 94.00 173 GLY A C 1
ATOM 1359 O O . GLY A 1 173 ? 26.385 -9.159 -39.068 1.00 94.00 173 GLY A O 1
ATOM 1360 N N . SER A 1 174 ? 26.606 -8.211 -37.043 1.00 92.50 174 SER A N 1
ATOM 1361 C CA . SER A 1 174 ? 28.030 -7.890 -37.212 1.00 92.50 174 SER A CA 1
ATOM 1362 C C . SER A 1 174 ? 28.913 -9.141 -37.216 1.00 92.50 174 SER A C 1
ATOM 1364 O O . SER A 1 174 ? 29.788 -9.248 -38.073 1.00 92.50 174 SER A O 1
ATOM 1366 N N . ILE A 1 175 ? 28.640 -10.119 -36.344 1.00 90.56 175 ILE A N 1
ATOM 1367 C CA . ILE A 1 175 ? 29.354 -11.407 -36.311 1.00 90.56 175 ILE A CA 1
ATOM 1368 C C . ILE A 1 175 ? 29.096 -12.209 -37.593 1.00 90.56 175 ILE A C 1
ATOM 1370 O O . ILE A 1 175 ? 30.036 -12.709 -38.201 1.00 90.56 175 ILE A O 1
ATOM 1374 N N . ALA A 1 176 ? 27.845 -12.297 -38.057 1.00 89.38 176 ALA A N 1
ATOM 1375 C CA . ALA A 1 176 ? 27.503 -13.048 -39.269 1.00 89.38 176 ALA A CA 1
ATOM 1376 C C . ALA A 1 176 ? 28.130 -12.462 -40.549 1.00 89.38 176 ALA A C 1
ATOM 1378 O O . ALA A 1 176 ? 28.330 -13.181 -41.525 1.00 89.38 176 ALA A O 1
ATOM 1379 N N . ARG A 1 177 ? 28.431 -11.157 -40.554 1.00 87.19 177 ARG A N 1
ATOM 1380 C CA . ARG A 1 177 ? 29.092 -10.458 -41.668 1.00 87.19 177 ARG A CA 1
ATOM 1381 C C . ARG A 1 177 ? 30.616 -10.446 -41.558 1.00 87.19 177 ARG A C 1
ATOM 1383 O O . ARG A 1 177 ? 31.263 -9.958 -42.483 1.00 87.19 177 ARG A O 1
ATOM 1390 N N . GLN A 1 178 ? 31.202 -10.955 -40.470 1.00 81.56 178 GLN A N 1
ATOM 1391 C CA . GLN A 1 178 ? 32.649 -11.136 -40.424 1.00 81.56 178 GLN A CA 1
ATOM 1392 C C . GLN A 1 178 ? 33.042 -12.228 -41.426 1.00 81.56 178 GLN A C 1
ATOM 1394 O O . GLN A 1 178 ? 32.527 -13.344 -41.336 1.00 81.56 178 GLN A O 1
ATOM 1399 N N . PRO A 1 179 ? 33.945 -11.937 -42.381 1.00 75.50 179 PRO A N 1
ATOM 1400 C CA . PRO A 1 179 ? 34.444 -12.965 -43.278 1.00 75.50 179 PRO A CA 1
ATOM 1401 C C . PRO A 1 179 ? 35.095 -14.064 -42.437 1.00 75.50 179 PRO A C 1
ATOM 1403 O O . PRO A 1 179 ? 35.900 -13.779 -41.543 1.00 75.50 179 PRO A O 1
ATOM 1406 N N . SER A 1 180 ? 34.738 -15.322 -42.705 1.00 65.94 180 SER A N 1
ATOM 1407 C CA . SER A 1 180 ? 35.443 -16.463 -42.131 1.00 65.94 180 SER A CA 1
ATOM 1408 C C . SER A 1 180 ? 36.921 -16.284 -42.441 1.00 65.94 180 SER A C 1
ATOM 1410 O O . SER A 1 180 ? 37.270 -16.160 -43.614 1.00 65.94 180 SER A O 1
ATOM 1412 N N . ARG A 1 181 ? 37.785 -16.240 -41.416 1.00 63.94 181 ARG A N 1
ATOM 1413 C CA . ARG A 1 181 ? 39.233 -16.340 -41.632 1.00 63.94 181 ARG A CA 1
ATOM 1414 C C . ARG A 1 181 ? 39.447 -17.583 -42.477 1.00 63.94 181 ARG A C 1
ATOM 1416 O O . ARG A 1 181 ? 39.204 -18.688 -41.990 1.00 63.94 181 ARG A O 1
ATOM 1423 N N . ASP A 1 182 ? 39.809 -17.372 -43.737 1.00 59.91 182 ASP A N 1
ATOM 1424 C CA . ASP A 1 182 ? 40.027 -18.440 -44.689 1.00 59.91 182 ASP A CA 1
ATOM 1425 C C . ASP A 1 182 ? 40.893 -19.506 -44.031 1.00 59.91 182 ASP A C 1
ATOM 1427 O O . ASP A 1 182 ? 41.958 -19.231 -43.467 1.00 59.91 182 ASP A O 1
ATOM 1431 N N . ARG A 1 183 ? 40.370 -20.733 -44.061 1.00 61.34 183 ARG A N 1
ATOM 1432 C CA . ARG A 1 183 ? 41.106 -21.959 -43.793 1.00 61.34 183 ARG A CA 1
ATOM 1433 C C . ARG A 1 183 ? 42.408 -21.850 -44.582 1.00 61.34 183 ARG A C 1
ATOM 1435 O O . ARG A 1 183 ? 42.385 -22.003 -45.799 1.00 61.34 183 ARG A O 1
ATOM 1442 N N . VAL A 1 184 ? 43.517 -21.570 -43.895 1.00 63.06 184 VAL A N 1
ATOM 1443 C CA . VAL A 1 184 ? 44.858 -21.596 -44.483 1.00 63.06 184 VAL A CA 1
ATOM 1444 C C . VAL A 1 184 ? 45.023 -22.986 -45.085 1.00 63.06 184 VAL A C 1
ATOM 1446 O O . VAL A 1 184 ? 45.173 -23.973 -44.365 1.00 63.06 184 VAL A O 1
ATOM 1449 N N . THR A 1 185 ? 44.890 -23.092 -46.404 1.00 65.31 185 THR A N 1
ATOM 1450 C CA . THR A 1 185 ? 45.148 -24.339 -47.116 1.00 65.31 185 THR A CA 1
ATOM 1451 C C . THR A 1 185 ? 46.612 -24.696 -46.880 1.00 65.31 185 THR A C 1
ATOM 1453 O O . THR A 1 185 ? 47.476 -23.859 -47.158 1.00 65.31 185 THR A O 1
ATOM 1456 N N . PRO A 1 186 ? 46.919 -25.890 -46.342 1.00 66.56 186 PRO A N 1
ATOM 1457 C CA . PRO A 1 186 ? 48.293 -26.265 -46.056 1.00 66.56 186 PRO A CA 1
ATOM 1458 C C . PRO A 1 186 ? 49.078 -26.295 -47.369 1.00 66.56 186 PRO A C 1
ATOM 1460 O O . PRO A 1 186 ? 48.702 -26.992 -48.314 1.00 66.56 186 PRO A O 1
ATOM 1463 N N . VAL A 1 187 ? 50.156 -25.511 -47.430 1.00 71.31 187 VAL A N 1
ATOM 1464 C CA . VAL A 1 187 ? 51.098 -25.514 -48.552 1.00 71.31 187 VAL A CA 1
ATOM 1465 C C . VAL A 1 187 ? 51.668 -26.924 -48.674 1.00 71.31 187 VAL A C 1
ATOM 1467 O O . VAL A 1 187 ? 52.296 -27.439 -47.750 1.00 71.31 187 VAL A O 1
ATOM 1470 N N . LYS A 1 188 ? 51.404 -27.574 -49.809 1.00 69.44 188 LYS A N 1
ATOM 1471 C CA . LYS A 1 188 ? 51.906 -28.916 -50.106 1.00 69.44 188 LYS A CA 1
ATOM 1472 C C . LYS A 1 188 ? 53.431 -28.828 -50.277 1.00 69.44 188 LYS A C 1
ATOM 1474 O O . LYS A 1 188 ? 53.871 -28.059 -51.131 1.00 69.44 188 LYS A O 1
ATOM 1479 N N . PRO A 1 189 ? 54.244 -29.570 -49.502 1.00 65.44 189 PRO A N 1
ATOM 1480 C CA . PRO A 1 189 ? 55.693 -29.505 -49.638 1.00 65.44 189 PRO A CA 1
ATOM 1481 C C . PRO A 1 189 ? 56.099 -30.055 -51.010 1.00 65.44 189 PRO A C 1
ATOM 1483 O O . PRO A 1 189 ? 55.666 -31.140 -51.410 1.00 65.44 189 PRO A O 1
ATOM 1486 N N . GLY A 1 190 ? 56.884 -29.267 -51.749 1.00 63.03 190 GLY A N 1
ATOM 1487 C CA . GLY A 1 190 ? 57.438 -29.657 -53.043 1.00 63.03 190 GLY A CA 1
ATOM 1488 C C . GLY A 1 190 ? 58.320 -30.895 -52.896 1.00 63.03 190 GLY A C 1
ATOM 1489 O O . GLY A 1 190 ? 59.108 -30.991 -51.959 1.00 63.03 190 GLY A O 1
ATOM 1490 N N . ARG A 1 191 ? 58.143 -31.865 -53.798 1.00 59.19 191 ARG A N 1
ATOM 1491 C CA . ARG A 1 191 ? 59.034 -33.024 -53.917 1.00 59.19 191 ARG A CA 1
ATOM 1492 C C . ARG A 1 191 ? 60.367 -32.570 -54.515 1.00 59.19 191 ARG A C 1
ATOM 1494 O O . ARG A 1 191 ? 60.349 -31.864 -55.522 1.00 59.19 191 ARG A O 1
ATOM 1501 N N . ASN A 1 192 ? 61.452 -32.997 -53.868 1.00 57.81 192 ASN A N 1
ATOM 1502 C CA . ASN A 1 192 ? 62.835 -32.931 -54.348 1.00 57.81 192 ASN A CA 1
ATOM 1503 C C . ASN A 1 192 ? 63.010 -33.627 -55.699 1.00 57.81 192 ASN A C 1
ATOM 1505 O O . ASN A 1 192 ? 62.319 -34.653 -55.913 1.00 57.81 192 ASN A O 1
#